Protein AF-A0A6G2BEJ1-F1 (afdb_monomer_lite)

Foldseek 3Di:
DDAPDADADALRHHPVLLQVLLVVLLVVCPVLCLQDHSVVLSVQLSVQLVVCSVPDPHRDDSVRSSVSSNVSSVVSSVVSCVVLPNDPPPPCVPVSSCCCVPVVDPPPDCCVVVVVVVLCVVLVVVQDPLLNLLVVLCVVPVDLVSSCVVVVHDSVRSVVSPVVSQVSSQCSSQPVHDGDPRDPDDPRPPPVHDDPPDQDFAEPVLLVVVLVVVVVPDDLCVSCVVSSHDSVNSVCPNVVVDPGHHDDDDDDDDDDDD

Secondary structure (DSSP, 8-state):
--PPPPPB-GGG-BHHHHHHHHHHHHHH-GGGGGTS-HHHHHHHHHHHHHHHHHH-SS---HHHHHHHHHHHHHHHHHHHHHHTT--TTSSSHHHHHIIIIIIS-----HHHHHHHHHHHHHHGGGS-HHHHHHHHHHHHHS-HHHHHHHTT--HHHHHHHHHHHHHHHHHHHTTTSPPPP--SS------TT-------PPBHHHHHHHHHHHHTT--HHHHHHHHTS-HHHHHHHHTTSSPPBPPPPPPPPPPP--

Radius of gyration: 26.51 Å; chains: 1; bounding box: 72×40×65 Å

InterPro domains:
  IPR036388 Winged helix-like DNA-binding domain superfamily [G3DSA:1.10.10.10] (100-176)

Organism: NCBI:txid2569853

Sequence (258 aa):
MTLPAAAPLRHGYSLADLDRLARAVTTSNLVWWAAGDRDDLYAAAWHGIVEHLYTADEKPSRADLRNAGLSALEYDTRDTMRHRGAIHDGRTGQRYAAYWEWAGRATPGPEATVIDRHALHQIWPRLSPRHRQILTALAATDDHTQAAAALNLAAGTYRSHLFAARRTFLALWHQGETPSRLWRNDQRAARSGDGPRGSRRLTVSQVEAYRRRCLAGEPRDALAAEAGVHVKTLNALLRGRSKPAPDTRPARTQEVAA

pLDDT: mean 78.1, std 18.22, range [34.34, 97.5]

Structure (mmCIF, N/CA/C/O backbone):
data_AF-A0A6G2BEJ1-F1
#
_entry.id   AF-A0A6G2BEJ1-F1
#
loop_
_atom_site.group_PDB
_atom_site.id
_atom_site.type_symbol
_atom_site.label_atom_id
_atom_site.label_alt_id
_atom_site.label_comp_id
_atom_site.label_asym_id
_atom_site.label_entity_id
_atom_site.label_seq_id
_atom_site.pdbx_PDB_ins_code
_atom_site.Cartn_x
_atom_site.Cartn_y
_atom_site.Cartn_z
_atom_site.occupancy
_atom_site.B_iso_or_equiv
_atom_site.auth_seq_id
_atom_site.auth_comp_id
_atom_site.auth_asym_id
_atom_site.auth_atom_id
_atom_site.pdbx_PDB_model_num
ATOM 1 N N . MET A 1 1 ? -16.810 20.313 -8.421 1.00 34.66 1 MET A N 1
ATOM 2 C CA . MET A 1 1 ? -16.768 18.872 -8.750 1.00 34.66 1 MET A CA 1
ATOM 3 C C . MET A 1 1 ? -16.685 18.124 -7.427 1.00 34.66 1 MET A C 1
ATOM 5 O O . MET A 1 1 ? -15.676 18.230 -6.744 1.00 34.66 1 MET A O 1
ATOM 9 N N . THR A 1 2 ? -17.790 17.527 -6.989 1.00 36.22 2 THR A N 1
ATOM 10 C CA . THR A 1 2 ? -17.982 17.041 -5.612 1.00 36.22 2 THR A CA 1
ATOM 11 C C . THR A 1 2 ? -17.629 15.554 -5.563 1.00 36.22 2 THR A C 1
ATOM 13 O O . THR A 1 2 ? -18.284 14.760 -6.233 1.00 36.22 2 THR A O 1
ATOM 16 N N . LEU A 1 3 ? -16.560 15.176 -4.852 1.00 34.34 3 LEU A N 1
ATOM 17 C CA . LEU A 1 3 ? -16.132 13.775 -4.723 1.00 34.34 3 LEU A CA 1
ATOM 18 C C . LEU A 1 3 ? -17.236 12.938 -4.041 1.00 34.34 3 LEU A C 1
ATOM 20 O O . LEU A 1 3 ? -17.839 13.424 -3.081 1.00 34.34 3 LEU A O 1
ATOM 24 N N . PRO A 1 4 ? -17.517 11.703 -4.506 1.00 44.56 4 PRO A N 1
ATOM 25 C CA . PRO A 1 4 ? -18.526 10.847 -3.892 1.00 44.56 4 PRO A CA 1
ATOM 26 C C . PRO A 1 4 ? -18.114 10.505 -2.457 1.00 44.56 4 PRO A C 1
ATOM 28 O O . PRO A 1 4 ? -16.975 10.113 -2.203 1.00 44.56 4 PRO A O 1
ATOM 31 N N . ALA A 1 5 ? -19.043 10.664 -1.514 1.00 51.56 5 ALA A N 1
ATOM 32 C CA . ALA A 1 5 ? -18.823 10.319 -0.116 1.00 51.56 5 ALA A CA 1
ATOM 33 C C . ALA A 1 5 ? -18.407 8.839 -0.001 1.00 51.56 5 ALA A C 1
ATOM 35 O O . ALA A 1 5 ? -19.089 7.955 -0.521 1.00 51.56 5 ALA A O 1
ATOM 36 N N . ALA A 1 6 ? -17.261 8.580 0.634 1.00 62.66 6 ALA A N 1
ATOM 37 C CA . ALA A 1 6 ? -16.689 7.244 0.779 1.00 62.66 6 ALA A CA 1
ATOM 38 C C . ALA A 1 6 ? -17.703 6.265 1.400 1.00 62.66 6 ALA A C 1
ATOM 40 O O . ALA A 1 6 ? -18.346 6.587 2.399 1.00 62.66 6 ALA A O 1
ATOM 41 N N . ALA A 1 7 ? -17.842 5.074 0.809 1.00 67.94 7 ALA A N 1
ATOM 42 C CA . ALA A 1 7 ? -18.833 4.093 1.239 1.00 67.94 7 ALA A CA 1
ATOM 43 C C . ALA A 1 7 ? -18.616 3.680 2.711 1.00 67.94 7 ALA A C 1
ATOM 45 O O . ALA A 1 7 ? -17.487 3.344 3.091 1.00 67.94 7 ALA A O 1
ATOM 46 N N . PRO A 1 8 ? -19.674 3.688 3.541 1.00 82.75 8 PRO A N 1
ATOM 47 C CA . PRO A 1 8 ? -19.570 3.284 4.932 1.00 82.75 8 PRO A CA 1
ATOM 48 C C . PRO A 1 8 ? -19.416 1.758 5.050 1.00 82.75 8 PRO A C 1
ATOM 50 O O . PRO A 1 8 ? -20.119 0.982 4.406 1.00 82.75 8 PRO A O 1
ATOM 53 N N . LEU A 1 9 ? -18.482 1.339 5.895 1.00 88.06 9 LEU A N 1
ATOM 54 C CA . LEU A 1 9 ? -18.332 0.010 6.478 1.00 88.06 9 LEU A CA 1
ATOM 55 C C . LEU A 1 9 ? -19.438 -0.258 7.518 1.00 88.06 9 LEU A C 1
ATOM 57 O O . LEU A 1 9 ? -20.333 0.565 7.753 1.00 88.06 9 LEU A O 1
ATOM 61 N N . ARG A 1 10 ? -19.376 -1.437 8.155 1.00 87.06 10 ARG A N 1
ATOM 62 C CA . ARG A 1 10 ? -20.334 -1.858 9.186 1.00 87.06 10 ARG A CA 1
ATOM 63 C C . ARG A 1 10 ? -20.507 -0.772 10.252 1.00 87.06 10 ARG A C 1
ATOM 65 O O . ARG A 1 10 ? -19.576 -0.037 10.580 1.00 87.06 10 ARG A O 1
ATOM 72 N N . HIS A 1 11 ? -21.734 -0.650 10.754 1.00 90.88 11 HIS A N 1
ATOM 73 C CA . HIS A 1 11 ? -22.114 0.322 11.783 1.00 90.88 11 HIS A CA 1
ATOM 74 C C . HIS A 1 11 ? -21.932 1.801 11.380 1.00 90.88 11 HIS A C 1
ATOM 76 O O . HIS A 1 11 ? -21.969 2.703 12.221 1.00 90.88 11 HIS A O 1
ATOM 82 N N . GLY A 1 12 ? -21.792 2.081 10.079 1.00 91.50 12 GLY A N 1
ATOM 83 C CA . GLY A 1 12 ? -21.715 3.439 9.538 1.00 91.50 12 GLY A CA 1
ATOM 84 C C . GLY A 1 12 ? -20.337 4.092 9.664 1.00 91.50 12 GLY A C 1
ATOM 85 O O . GLY A 1 12 ? -20.233 5.304 9.500 1.00 91.50 12 GLY A O 1
ATOM 86 N N . TYR A 1 13 ? -19.294 3.321 9.976 1.00 91.75 13 TYR A N 1
ATOM 87 C CA . TYR A 1 13 ? -17.912 3.805 9.974 1.00 91.75 13 TYR A CA 1
ATOM 88 C C . TYR A 1 13 ? -17.358 3.841 8.561 1.00 91.75 13 TYR A C 1
ATOM 90 O O . TYR A 1 13 ? -17.592 2.916 7.807 1.00 91.75 13 TYR A O 1
ATOM 98 N N . SER A 1 14 ? -16.581 4.844 8.175 1.00 93.31 14 SER A N 1
ATOM 99 C CA . SER A 1 14 ? -15.851 4.805 6.902 1.00 93.31 14 SER A CA 1
ATOM 100 C C . SER A 1 14 ? -14.481 4.138 7.057 1.00 93.31 14 SER A C 1
ATOM 102 O O . SER A 1 14 ? -13.924 4.061 8.152 1.00 93.31 14 SER A O 1
ATOM 104 N N . LEU A 1 15 ? -13.884 3.714 5.943 1.00 90.19 15 LEU A N 1
ATOM 105 C CA . LEU A 1 15 ? -12.501 3.225 5.925 1.00 90.19 15 LEU A CA 1
ATOM 106 C C . LEU A 1 15 ? -11.513 4.298 6.428 1.00 90.19 15 LEU A C 1
ATOM 108 O O . LEU A 1 15 ? -10.561 3.987 7.136 1.00 90.19 15 LEU A O 1
ATOM 112 N N . ALA A 1 16 ? -11.807 5.573 6.154 1.00 89.31 16 ALA A N 1
ATOM 113 C CA . ALA A 1 16 ? -11.057 6.712 6.677 1.00 89.31 16 ALA A CA 1
ATOM 114 C C . ALA A 1 16 ? -11.240 6.913 8.193 1.00 89.31 16 ALA A C 1
ATOM 116 O O . ALA A 1 16 ? -10.356 7.453 8.853 1.00 89.31 16 ALA A O 1
ATOM 117 N N . ASP A 1 17 ? -12.372 6.503 8.773 1.00 91.50 17 ASP A N 1
ATOM 118 C CA . ASP A 1 17 ? -12.544 6.515 10.228 1.00 91.50 17 ASP A CA 1
ATOM 119 C C . ASP A 1 17 ? -11.669 5.462 10.890 1.00 91.50 17 ASP A C 1
ATOM 121 O O . ASP A 1 17 ? -10.999 5.773 11.872 1.00 91.50 17 ASP A O 1
ATOM 125 N N . LEU A 1 18 ? -11.633 4.252 10.331 1.00 94.19 18 LEU A N 1
ATOM 126 C CA . LEU A 1 18 ? -10.782 3.188 10.856 1.00 94.19 18 LEU A CA 1
ATOM 127 C C . LEU A 1 18 ? -9.298 3.527 10.682 1.00 94.19 18 LEU A C 1
ATOM 129 O O . LEU A 1 18 ? -8.522 3.296 11.602 1.00 94.19 18 LEU A O 1
ATOM 133 N N . ASP A 1 19 ? -8.913 4.164 9.569 1.00 93.56 19 ASP A N 1
ATOM 134 C CA . ASP A 1 19 ? -7.513 4.550 9.318 1.00 93.56 19 ASP A CA 1
ATOM 135 C C . ASP A 1 19 ? -7.059 5.610 10.308 1.00 93.56 19 ASP A C 1
ATOM 137 O O . ASP A 1 19 ? -6.007 5.479 10.934 1.00 93.56 19 ASP A O 1
ATOM 141 N N . ARG A 1 20 ? -7.907 6.617 10.540 1.00 93.12 20 ARG A N 1
ATOM 142 C CA . ARG A 1 20 ? -7.655 7.625 11.571 1.00 93.12 20 ARG A CA 1
ATOM 143 C C . ARG A 1 20 ? -7.559 7.003 12.960 1.00 93.12 20 ARG A C 1
ATOM 145 O O . ARG A 1 20 ? -6.686 7.407 13.723 1.00 93.12 20 ARG A O 1
ATOM 152 N N . LEU A 1 21 ? -8.406 6.026 13.289 1.00 94.75 21 LEU A N 1
ATOM 153 C CA . LEU A 1 21 ? -8.353 5.329 14.577 1.00 94.75 21 LEU A CA 1
ATOM 154 C C . LEU A 1 21 ? -7.070 4.498 14.723 1.00 94.75 21 LEU A C 1
ATOM 156 O O . LEU A 1 21 ? -6.374 4.654 15.722 1.00 94.75 21 LEU A O 1
ATOM 160 N N . ALA A 1 22 ? -6.703 3.692 13.727 1.00 93.19 22 ALA A N 1
ATOM 161 C CA . ALA A 1 22 ? -5.490 2.873 13.745 1.00 93.19 22 ALA A CA 1
ATOM 162 C C . AL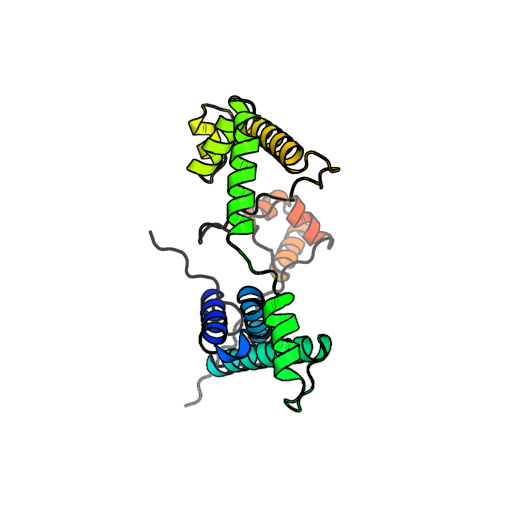A A 1 22 ? -4.215 3.733 13.829 1.00 93.19 22 ALA A C 1
ATOM 164 O O . ALA A 1 22 ? -3.313 3.469 14.631 1.00 93.19 22 ALA A O 1
ATOM 165 N N . ARG A 1 23 ? -4.160 4.842 13.080 1.00 92.44 23 ARG A N 1
ATOM 166 C CA . ARG A 1 23 ? -3.073 5.830 13.195 1.00 92.44 23 ARG A CA 1
ATOM 167 C C . ARG A 1 23 ? -3.052 6.503 14.563 1.00 92.44 23 ARG A C 1
ATOM 169 O O . ARG A 1 23 ? -1.978 6.702 15.124 1.00 92.44 23 ARG A O 1
ATOM 176 N N . ALA A 1 24 ? -4.207 6.848 15.129 1.00 90.50 24 ALA A N 1
ATOM 177 C CA . ALA A 1 24 ? -4.270 7.445 16.461 1.00 90.50 24 ALA A CA 1
ATOM 178 C C . ALA A 1 24 ? -3.777 6.469 17.542 1.00 90.50 24 ALA A C 1
ATOM 180 O O . ALA A 1 24 ? -3.028 6.881 18.428 1.00 90.50 24 ALA A O 1
ATOM 181 N N . VAL A 1 25 ? -4.144 5.186 17.451 1.00 89.50 25 VAL A N 1
ATOM 182 C CA . VAL A 1 25 ? -3.681 4.114 18.350 1.00 89.50 25 VAL A CA 1
ATOM 183 C C . VAL A 1 25 ? -2.158 3.990 18.319 1.00 89.50 25 VAL A C 1
ATOM 185 O O . VAL A 1 25 ? -1.525 4.061 19.372 1.00 89.50 25 VAL A O 1
ATOM 188 N N . THR A 1 26 ? -1.571 3.885 17.126 1.00 86.62 26 THR A N 1
ATOM 189 C CA . THR A 1 26 ? -0.115 3.730 16.950 1.00 86.62 26 THR A CA 1
ATOM 190 C C . THR A 1 26 ? 0.682 4.973 17.332 1.00 86.62 26 THR A C 1
ATOM 192 O O . THR A 1 26 ? 1.762 4.868 17.904 1.00 86.62 26 THR A O 1
ATOM 195 N N . THR A 1 27 ? 0.158 6.169 17.054 1.00 83.69 27 THR A N 1
ATOM 196 C CA . THR A 1 27 ? 0.877 7.426 17.332 1.00 83.69 27 THR A CA 1
ATOM 197 C C . THR A 1 27 ? 0.823 7.808 18.812 1.00 83.69 27 THR A C 1
ATOM 199 O O . THR A 1 27 ? 1.732 8.464 19.307 1.00 83.69 27 THR A O 1
ATOM 202 N N . SER A 1 28 ? -0.215 7.377 19.534 1.00 77.12 28 SER A N 1
ATOM 203 C CA . SER A 1 28 ? -0.382 7.665 20.967 1.00 77.12 28 SER A CA 1
ATOM 204 C C . SER A 1 28 ? 0.428 6.728 21.875 1.00 77.12 28 SER A C 1
ATOM 206 O O . SER A 1 28 ? 0.526 6.987 23.070 1.00 77.12 28 SER A O 1
ATOM 208 N N . ASN A 1 29 ? 0.998 5.645 21.336 1.00 67.56 29 ASN A N 1
ATOM 209 C CA . ASN A 1 29 ? 1.666 4.591 22.103 1.00 67.56 29 ASN A CA 1
ATOM 210 C C . ASN A 1 29 ? 3.146 4.465 21.744 1.00 67.56 29 ASN A C 1
ATOM 212 O O . ASN A 1 29 ? 3.584 3.492 21.135 1.00 67.56 29 ASN A O 1
ATOM 216 N N . LEU A 1 30 ? 3.926 5.455 22.178 1.00 59.62 30 LEU A N 1
ATOM 217 C CA . LEU A 1 30 ? 5.377 5.507 21.958 1.00 59.62 30 LEU A CA 1
ATOM 218 C C . LEU A 1 30 ? 6.137 4.410 22.732 1.00 59.62 30 LEU A C 1
ATOM 220 O O . LEU A 1 30 ? 7.249 4.047 22.366 1.00 59.62 30 LEU A O 1
ATOM 224 N N . VAL A 1 31 ? 5.532 3.863 23.794 1.00 59.97 31 VAL A N 1
ATOM 225 C CA . VAL A 1 31 ? 6.147 2.855 24.683 1.00 59.97 31 VAL A CA 1
ATOM 226 C C . VAL A 1 31 ? 6.349 1.502 23.982 1.00 59.97 31 VAL A C 1
ATOM 228 O O . VAL A 1 31 ? 7.241 0.743 24.342 1.00 59.97 31 VAL A O 1
ATOM 231 N N . TRP A 1 32 ? 5.563 1.213 22.942 1.00 60.31 32 TRP A N 1
ATOM 232 C CA . TRP A 1 32 ? 5.513 -0.099 22.282 1.00 60.31 32 TRP A CA 1
ATOM 233 C C . TRP A 1 32 ? 6.402 -0.182 21.034 1.00 60.31 32 TRP A C 1
ATOM 235 O O . TRP A 1 32 ? 6.504 -1.231 20.402 1.00 60.31 32 TRP A O 1
ATOM 245 N N . TRP A 1 33 ? 7.105 0.905 20.700 1.00 55.62 33 TRP A N 1
ATOM 246 C CA . TRP A 1 33 ? 8.016 0.975 19.555 1.00 55.62 33 TRP A CA 1
ATOM 247 C C . TRP A 1 33 ? 9.163 -0.027 19.616 1.00 55.62 33 TRP A C 1
ATOM 249 O O . TRP A 1 33 ? 9.721 -0.360 18.577 1.00 55.62 33 TRP A O 1
ATOM 259 N N . ALA A 1 34 ? 9.508 -0.515 20.805 1.00 58.03 34 ALA A N 1
ATOM 260 C CA . ALA A 1 34 ? 10.488 -1.570 21.033 1.00 58.03 34 ALA A CA 1
ATOM 261 C C . AL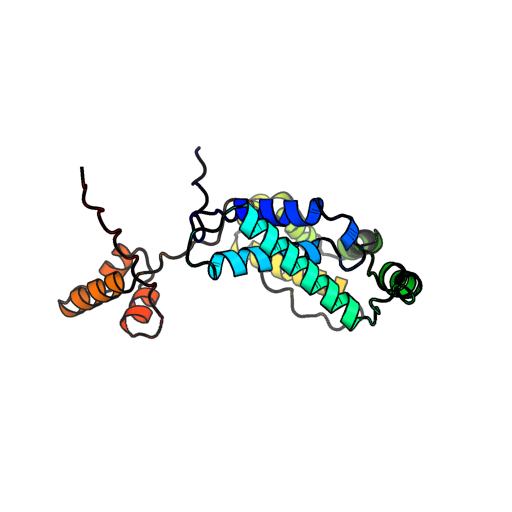A A 1 34 ? 10.132 -2.912 20.357 1.00 58.03 34 ALA A C 1
ATOM 263 O O . ALA A 1 34 ? 11.024 -3.680 20.004 1.00 58.03 34 ALA A O 1
ATOM 264 N N . ALA A 1 35 ? 8.846 -3.211 20.160 1.00 59.50 35 ALA A N 1
ATOM 265 C CA . ALA A 1 35 ? 8.409 -4.555 19.787 1.00 59.50 35 ALA A CA 1
ATOM 266 C C . ALA A 1 35 ? 8.337 -4.826 18.277 1.00 59.50 35 ALA A C 1
ATOM 268 O O . ALA A 1 35 ? 8.551 -5.968 17.862 1.00 59.50 35 ALA A O 1
ATOM 269 N N . GLY A 1 36 ? 8.098 -3.798 17.464 1.00 63.94 36 GLY A N 1
ATOM 270 C CA . GLY A 1 36 ? 7.907 -3.916 16.017 1.00 63.94 36 GLY A CA 1
ATOM 271 C C . GLY A 1 36 ? 8.130 -2.591 15.293 1.00 63.94 36 GLY A C 1
ATOM 272 O O . GLY A 1 36 ? 8.332 -1.548 15.928 1.00 63.94 36 GLY A O 1
ATOM 273 N N . ASP A 1 37 ? 8.140 -2.627 13.961 1.00 73.38 37 ASP A N 1
ATOM 274 C CA . ASP A 1 37 ? 8.146 -1.401 13.168 1.00 73.38 37 ASP A CA 1
ATOM 275 C C . ASP A 1 37 ? 6.757 -0.736 13.154 1.00 73.38 37 ASP A C 1
ATOM 277 O O . ASP A 1 37 ? 5.763 -1.268 13.651 1.00 73.38 37 ASP A O 1
ATOM 281 N N . ARG A 1 38 ? 6.680 0.496 12.645 1.00 78.38 38 ARG A N 1
ATOM 282 C CA . ARG A 1 38 ? 5.444 1.285 12.710 1.00 78.38 38 ARG A CA 1
ATOM 283 C C . ARG A 1 38 ? 4.327 0.721 11.826 1.00 78.38 38 ARG A C 1
ATOM 285 O O . ARG A 1 38 ? 3.158 0.973 12.130 1.00 78.38 38 ARG A O 1
ATOM 292 N N . ASP A 1 39 ? 4.676 -0.001 10.768 1.00 82.38 39 ASP A N 1
ATOM 293 C CA . ASP A 1 39 ? 3.715 -0.560 9.823 1.00 82.38 39 ASP A CA 1
ATOM 294 C C . ASP A 1 39 ? 3.082 -1.828 10.402 1.00 82.38 39 ASP A C 1
ATOM 296 O O . ASP A 1 39 ? 1.858 -1.968 10.343 1.00 82.38 39 ASP A O 1
ATOM 300 N N . ASP A 1 40 ? 3.868 -2.666 11.079 1.00 83.50 40 ASP A N 1
ATOM 301 C CA . ASP A 1 40 ? 3.377 -3.823 11.834 1.00 83.50 40 ASP A CA 1
ATOM 302 C C . ASP A 1 40 ? 2.433 -3.388 12.963 1.00 83.50 40 ASP A C 1
ATOM 304 O O . ASP A 1 40 ? 1.309 -3.885 13.086 1.00 83.50 40 ASP A O 1
ATOM 308 N N . LEU A 1 41 ? 2.833 -2.369 13.734 1.00 86.38 41 LEU A N 1
ATOM 309 C CA . LEU A 1 41 ? 1.994 -1.799 14.794 1.00 86.38 41 LEU A CA 1
ATOM 310 C C . LEU A 1 41 ? 0.673 -1.244 14.234 1.00 86.38 41 LEU A C 1
ATOM 312 O O . LEU A 1 41 ? -0.388 -1.382 14.851 1.00 86.38 41 LEU A O 1
ATOM 316 N N . TYR A 1 42 ? 0.712 -0.617 13.056 1.00 91.50 42 TYR A N 1
ATOM 317 C CA . TYR A 1 42 ? -0.493 -0.141 12.378 1.00 91.50 42 TYR A CA 1
ATOM 318 C C . TYR A 1 42 ? -1.371 -1.301 11.916 1.00 91.50 42 TYR A C 1
ATOM 320 O O . TYR A 1 42 ? -2.583 -1.259 12.134 1.00 91.50 42 TYR A O 1
ATOM 328 N N . ALA A 1 43 ? -0.782 -2.337 11.321 1.00 91.88 43 ALA A N 1
ATOM 329 C CA . ALA A 1 43 ? -1.503 -3.499 10.824 1.00 91.88 43 ALA A CA 1
ATOM 330 C C . ALA A 1 43 ? -2.212 -4.264 11.952 1.00 91.88 43 ALA A C 1
ATOM 332 O O . ALA A 1 43 ? -3.381 -4.625 11.787 1.00 91.88 43 ALA A O 1
ATOM 333 N N . ALA A 1 44 ? -1.554 -4.445 13.103 1.00 93.00 44 ALA A N 1
ATOM 334 C CA . ALA A 1 44 ? -2.129 -5.083 14.287 1.00 93.00 44 ALA A CA 1
ATOM 335 C C . ALA A 1 44 ? -3.304 -4.272 14.860 1.00 93.00 44 ALA A C 1
ATOM 337 O O . ALA A 1 44 ? -4.401 -4.802 15.057 1.00 93.00 44 ALA A O 1
ATOM 338 N N . ALA A 1 45 ? -3.116 -2.959 15.050 1.00 94.06 45 ALA A N 1
ATOM 339 C CA . ALA A 1 45 ? -4.176 -2.075 15.534 1.00 94.06 45 ALA A CA 1
ATOM 340 C C . ALA A 1 45 ? -5.370 -2.030 14.567 1.00 94.06 45 ALA A C 1
ATOM 342 O O . ALA A 1 45 ? -6.525 -2.094 14.993 1.00 94.06 45 ALA A O 1
ATOM 343 N N . TRP A 1 46 ? -5.097 -1.946 13.262 1.00 95.94 46 TRP A N 1
ATOM 344 C CA . TRP A 1 46 ? -6.111 -1.985 12.214 1.00 95.94 46 TRP A CA 1
ATOM 345 C C . TRP A 1 46 ? -6.910 -3.290 12.246 1.00 95.94 46 TRP A C 1
ATOM 347 O O . TRP A 1 46 ? -8.140 -3.245 12.211 1.00 95.94 46 TRP A O 1
ATOM 357 N N . HIS A 1 47 ? -6.237 -4.442 12.345 1.00 96.31 47 HIS A N 1
ATOM 358 C CA . HIS A 1 47 ? -6.907 -5.739 12.429 1.00 96.31 47 HIS A CA 1
ATOM 359 C C . HIS A 1 47 ? -7.818 -5.824 13.649 1.00 96.31 47 HIS A C 1
ATOM 361 O O . HIS A 1 47 ? -8.985 -6.158 13.479 1.00 96.31 47 HIS A O 1
ATOM 367 N N . GLY A 1 48 ? -7.341 -5.436 14.836 1.00 96.69 48 GLY A N 1
ATOM 368 C CA . GLY A 1 48 ? -8.163 -5.442 16.049 1.00 96.69 48 GLY A CA 1
ATOM 369 C C . GLY A 1 48 ? -9.403 -4.554 15.940 1.00 96.69 48 GLY A C 1
ATOM 370 O O . GLY A 1 48 ? -10.504 -4.956 16.315 1.00 96.69 48 GLY A O 1
ATOM 371 N N . ILE A 1 49 ? -9.249 -3.360 15.355 1.00 97.00 49 ILE A N 1
ATOM 372 C CA . ILE A 1 49 ? -10.364 -2.441 15.083 1.00 97.00 49 ILE A CA 1
ATOM 373 C C . ILE A 1 49 ? -11.380 -3.081 14.130 1.00 97.00 49 ILE A C 1
ATOM 375 O O . ILE A 1 49 ? -12.584 -3.034 14.385 1.00 97.00 49 ILE A O 1
ATOM 379 N N . VAL A 1 50 ? -10.913 -3.654 13.018 1.00 97.06 50 VAL A N 1
ATOM 380 C CA . VAL A 1 50 ? -11.783 -4.273 12.010 1.00 97.06 50 VAL A CA 1
ATOM 381 C C . VAL A 1 50 ? -12.473 -5.503 12.586 1.00 97.06 50 VAL A C 1
ATOM 383 O O . VAL A 1 50 ? -13.686 -5.631 12.454 1.00 97.06 50 VAL A O 1
ATOM 386 N N . GLU A 1 51 ? -11.745 -6.381 13.260 1.00 97.50 51 GLU A N 1
ATOM 387 C CA . GLU A 1 51 ? -12.299 -7.581 13.876 1.00 97.50 51 GLU A CA 1
ATOM 388 C C . GLU A 1 51 ? -13.377 -7.228 14.900 1.00 97.50 51 GLU A C 1
ATOM 390 O O . GLU A 1 51 ? -14.489 -7.746 14.812 1.00 97.50 51 GLU A O 1
ATOM 395 N N . HIS A 1 52 ? -13.117 -6.271 15.795 1.00 97.50 52 HIS A N 1
ATOM 396 C CA . HIS A 1 52 ? -14.122 -5.816 16.754 1.00 97.50 52 HIS A CA 1
ATOM 397 C C . HIS A 1 52 ? -15.335 -5.184 16.065 1.00 97.50 52 HIS A C 1
ATOM 399 O O . HIS A 1 52 ? -16.477 -5.483 16.407 1.00 97.50 52 HIS A O 1
ATOM 405 N N . LEU A 1 53 ? -15.119 -4.374 15.024 1.00 96.94 53 LEU A N 1
ATOM 406 C CA . LEU A 1 53 ? -16.213 -3.808 14.238 1.00 96.94 53 LEU A CA 1
ATOM 407 C C . LEU A 1 53 ? -17.100 -4.899 13.615 1.00 96.94 53 LEU A C 1
ATOM 409 O O . LEU A 1 53 ? -18.328 -4.782 13.607 1.00 96.94 53 LEU A O 1
ATOM 413 N N . TYR A 1 54 ? -16.490 -5.957 13.080 1.00 95.69 54 TYR A N 1
ATOM 414 C CA . TYR A 1 54 ? -17.180 -7.056 12.400 1.00 95.69 54 TYR A CA 1
ATOM 415 C C . TYR A 1 54 ? -17.667 -8.174 13.329 1.00 95.69 54 TYR A C 1
ATOM 417 O O . TYR A 1 54 ? -18.450 -9.012 12.886 1.00 95.69 54 TYR A O 1
ATOM 425 N N . THR A 1 55 ? -17.324 -8.132 14.614 1.00 96.31 55 THR A N 1
ATOM 426 C CA . THR A 1 55 ? -17.854 -9.044 15.640 1.00 96.31 55 THR A CA 1
ATOM 427 C C . THR A 1 55 ? -18.898 -8.382 16.536 1.00 96.31 55 THR A C 1
ATOM 429 O O . THR A 1 55 ? -19.815 -9.063 16.970 1.00 96.31 55 THR A O 1
ATOM 432 N N . ALA A 1 56 ? -18.857 -7.059 16.729 1.00 94.88 56 ALA A N 1
ATOM 433 C CA . ALA A 1 56 ? -19.832 -6.337 17.547 1.00 94.88 56 ALA A CA 1
ATOM 434 C C . ALA A 1 56 ? -21.248 -6.394 16.951 1.00 94.88 56 ALA A C 1
ATOM 436 O O . ALA A 1 56 ? -21.464 -5.986 15.807 1.00 94.88 56 ALA A O 1
ATOM 437 N N . ASP A 1 57 ? -22.220 -6.882 17.719 1.00 92.94 57 ASP A N 1
ATOM 438 C CA . ASP A 1 57 ? -23.619 -6.979 17.285 1.00 92.94 57 ASP A CA 1
ATOM 439 C C . ASP A 1 57 ? -24.292 -5.607 17.176 1.00 92.94 57 ASP A C 1
ATOM 441 O O . ASP A 1 57 ? -25.002 -5.326 16.206 1.00 92.94 57 ASP A O 1
ATOM 445 N N . GLU A 1 58 ? -23.992 -4.721 18.122 1.00 93.56 58 GLU A N 1
ATOM 446 C CA . GLU A 1 58 ? -24.413 -3.323 18.126 1.00 93.56 58 GLU A CA 1
ATOM 447 C C . GLU A 1 58 ? -23.317 -2.414 17.572 1.00 93.56 58 GLU A C 1
ATOM 449 O O . GLU A 1 58 ? -22.165 -2.821 17.420 1.00 93.56 58 GLU A O 1
ATOM 454 N N . LYS A 1 59 ? -23.671 -1.164 17.255 1.00 94.31 59 LYS A N 1
ATOM 455 C CA . LYS A 1 59 ? -22.702 -0.180 16.770 1.00 94.31 59 LYS A CA 1
ATOM 456 C C . LYS A 1 59 ? -21.677 0.119 17.873 1.00 94.31 59 LYS A C 1
ATOM 458 O O . LYS A 1 59 ? -22.038 0.813 18.823 1.00 94.31 59 LYS A O 1
ATOM 463 N N . PRO A 1 60 ? -20.405 -0.302 17.728 1.00 95.75 60 PRO A N 1
ATOM 464 C CA . PRO A 1 60 ? -19.391 0.011 18.719 1.00 95.75 60 PRO A CA 1
ATOM 465 C C . PRO A 1 60 ? -19.107 1.508 18.681 1.00 95.75 60 PRO A C 1
ATOM 467 O O . PRO A 1 60 ? -19.143 2.140 17.614 1.00 95.75 60 PRO A O 1
ATOM 470 N N . SER A 1 61 ? -18.812 2.096 19.833 1.00 96.38 61 SER A N 1
ATOM 471 C CA . SER A 1 61 ? -18.353 3.476 19.889 1.00 96.38 61 SER A CA 1
ATOM 472 C C . SER A 1 61 ? -16.936 3.592 19.312 1.00 96.38 61 SER A C 1
ATOM 474 O O . SER A 1 61 ? -16.197 2.615 19.165 1.00 96.38 61 SER A O 1
ATOM 476 N N . ARG A 1 62 ? -16.511 4.820 18.995 1.00 93.69 62 ARG A N 1
ATOM 477 C CA . ARG A 1 62 ? -15.118 5.069 18.588 1.00 93.69 62 ARG A CA 1
ATOM 478 C C . ARG A 1 62 ? -14.123 4.692 19.687 1.00 93.69 62 ARG A C 1
ATOM 480 O O . ARG A 1 62 ? -12.998 4.319 19.364 1.00 93.69 62 ARG A O 1
ATOM 487 N N . ALA A 1 63 ? -14.525 4.810 20.953 1.00 94.62 63 ALA A N 1
ATOM 488 C CA . ALA A 1 63 ? -13.701 4.414 22.086 1.00 94.62 63 ALA A CA 1
ATOM 489 C C . ALA A 1 63 ? -13.530 2.890 22.130 1.00 94.62 63 ALA A C 1
ATOM 491 O O . ALA A 1 63 ? -12.405 2.429 22.284 1.00 94.62 63 ALA A O 1
ATOM 492 N N . ASP A 1 64 ? -14.596 2.125 21.881 1.00 95.31 64 ASP A N 1
ATOM 493 C CA . ASP A 1 64 ? -14.546 0.655 21.858 1.00 95.31 64 ASP A CA 1
ATOM 494 C C . ASP A 1 64 ? -13.630 0.150 20.744 1.00 95.31 64 ASP A C 1
ATOM 496 O O . ASP A 1 64 ? -12.748 -0.668 20.982 1.00 95.31 64 ASP A O 1
ATOM 500 N N . LEU A 1 65 ? -13.756 0.720 19.541 1.00 96.75 65 LEU A N 1
ATOM 501 C CA . LEU A 1 65 ? -12.864 0.402 18.425 1.00 96.75 65 LEU A CA 1
ATOM 502 C C . LEU A 1 65 ? -11.408 0.754 18.746 1.00 96.75 65 LEU A C 1
ATOM 504 O O . LEU A 1 65 ? -10.509 -0.045 18.499 1.00 96.75 65 LEU A O 1
ATOM 508 N N . ARG A 1 66 ? -11.161 1.934 19.329 1.00 95.00 66 ARG A N 1
ATOM 509 C CA . ARG A 1 66 ? -9.811 2.333 19.746 1.00 95.00 66 ARG A CA 1
ATOM 510 C C . ARG A 1 66 ? -9.237 1.353 20.771 1.00 95.00 66 ARG A C 1
ATOM 512 O O . ARG A 1 66 ? -8.081 0.965 20.633 1.00 95.00 66 ARG A O 1
ATOM 519 N N . ASN A 1 67 ? -10.031 0.954 21.760 1.00 94.00 67 ASN A N 1
ATOM 520 C CA . ASN A 1 67 ? -9.629 0.004 22.794 1.00 94.00 67 ASN A CA 1
ATOM 521 C C . ASN A 1 67 ? -9.360 -1.383 22.207 1.00 94.00 67 ASN A C 1
ATOM 523 O O . ASN A 1 67 ? -8.345 -1.978 22.538 1.00 94.00 67 ASN A O 1
ATOM 527 N N . ALA A 1 68 ? -10.180 -1.854 21.267 1.00 96.31 68 ALA A N 1
ATOM 528 C CA . ALA A 1 68 ? -9.926 -3.102 20.555 1.00 96.31 68 ALA A CA 1
ATOM 529 C C . ALA A 1 68 ? -8.607 -3.065 19.767 1.00 96.31 68 ALA A C 1
ATOM 531 O O . ALA A 1 68 ? -7.827 -4.015 19.816 1.00 96.31 68 ALA A O 1
ATOM 532 N N . GLY A 1 69 ? -8.314 -1.946 19.096 1.00 94.12 69 GLY A N 1
ATOM 533 C CA . GLY A 1 69 ? -7.025 -1.736 18.436 1.00 94.12 69 GLY A CA 1
ATOM 534 C C . GLY A 1 69 ? -5.847 -1.743 19.414 1.00 94.12 69 GLY A C 1
ATOM 535 O O . GLY A 1 69 ? -4.810 -2.328 19.116 1.00 94.12 69 GLY A O 1
ATOM 536 N N . LEU A 1 70 ? -6.010 -1.133 20.594 1.00 91.62 70 LEU A N 1
ATOM 537 C CA . LEU A 1 70 ? -5.002 -1.162 21.659 1.00 91.62 70 LEU A CA 1
ATOM 538 C C . LEU A 1 70 ? -4.772 -2.580 22.182 1.00 91.62 70 LEU A C 1
ATOM 540 O O . LEU A 1 70 ? -3.627 -2.998 22.290 1.00 91.62 70 LEU A O 1
ATOM 544 N N . SER A 1 71 ? -5.839 -3.325 22.467 1.00 92.31 71 SER A N 1
ATOM 545 C CA . SER A 1 71 ? -5.744 -4.702 22.955 1.00 92.31 71 SER A CA 1
ATOM 546 C C . SER A 1 71 ? -5.087 -5.632 21.937 1.00 92.31 71 SER A C 1
ATOM 548 O O . SER A 1 71 ? -4.262 -6.455 22.321 1.00 92.31 71 SER A O 1
ATOM 550 N N . ALA A 1 72 ? -5.397 -5.484 20.645 1.00 93.12 72 ALA A N 1
ATOM 551 C CA . ALA A 1 72 ? -4.756 -6.268 19.590 1.00 93.12 72 ALA A CA 1
ATOM 552 C C . ALA A 1 72 ? -3.258 -5.956 19.470 1.00 93.12 72 ALA A C 1
ATOM 554 O O . ALA A 1 72 ? -2.446 -6.875 19.417 1.00 93.12 72 ALA A O 1
ATOM 555 N N . LEU A 1 73 ? -2.884 -4.673 19.504 1.00 89.38 73 LEU A N 1
ATOM 556 C CA . LEU A 1 73 ? -1.485 -4.236 19.521 1.00 89.38 73 LEU A CA 1
ATOM 557 C C . LEU A 1 73 ? -0.726 -4.789 20.739 1.00 89.38 73 LEU A C 1
ATOM 559 O O . LEU A 1 73 ? 0.412 -5.242 20.626 1.00 89.38 73 LEU A O 1
ATOM 563 N N . GLU A 1 74 ? -1.361 -4.749 21.909 1.00 86.75 74 GLU A N 1
ATOM 564 C CA . GLU A 1 74 ? -0.799 -5.249 23.160 1.00 86.75 74 GLU A CA 1
ATOM 565 C C . GLU A 1 74 ? -0.596 -6.769 23.115 1.00 86.75 74 GLU A C 1
ATOM 567 O O . GLU A 1 74 ? 0.442 -7.271 23.546 1.00 86.75 74 GLU A O 1
ATOM 572 N N . TYR A 1 75 ? -1.572 -7.500 22.570 1.00 88.88 75 TYR A N 1
ATOM 573 C CA . TYR A 1 75 ? -1.496 -8.945 22.382 1.00 88.88 75 TYR A CA 1
ATOM 574 C C . TYR A 1 75 ? -0.381 -9.327 21.405 1.00 88.88 75 TYR A C 1
ATOM 576 O O . TYR A 1 75 ? 0.470 -10.139 21.756 1.00 88.88 75 TYR A O 1
ATOM 584 N N . ASP A 1 76 ? -0.343 -8.704 20.226 1.00 87.75 76 ASP A N 1
ATOM 585 C CA . ASP A 1 76 ? 0.673 -8.947 19.196 1.00 87.75 76 ASP A CA 1
ATOM 586 C C . ASP A 1 76 ? 2.087 -8.628 19.701 1.00 87.75 76 ASP A C 1
ATOM 588 O O . ASP A 1 76 ? 3.022 -9.417 19.545 1.00 87.75 76 ASP A O 1
ATOM 592 N N . THR A 1 77 ? 2.231 -7.520 20.433 1.00 81.06 77 THR A N 1
ATOM 593 C CA . THR A 1 77 ? 3.501 -7.177 21.073 1.00 81.06 77 THR A CA 1
ATOM 594 C C . THR A 1 77 ? 3.897 -8.215 22.118 1.00 81.06 77 THR A C 1
ATOM 596 O O . THR A 1 77 ? 5.048 -8.649 22.141 1.00 81.06 77 THR A O 1
ATOM 599 N N . ARG A 1 78 ? 2.975 -8.626 22.998 1.00 80.44 78 ARG A N 1
ATOM 600 C CA . ARG A 1 78 ? 3.261 -9.648 24.014 1.00 80.44 78 ARG A CA 1
ATOM 601 C C . ARG A 1 78 ? 3.643 -10.976 23.379 1.00 80.44 78 ARG A C 1
ATOM 603 O O . ARG A 1 78 ? 4.574 -11.614 23.864 1.00 80.44 78 ARG A O 1
ATOM 610 N N . ASP A 1 79 ? 2.955 -11.383 22.318 1.00 83.56 79 ASP A N 1
ATOM 611 C CA . ASP A 1 79 ? 3.253 -12.621 21.605 1.00 83.56 79 ASP A CA 1
ATOM 612 C C . ASP A 1 79 ? 4.624 -12.548 20.928 1.00 83.56 79 ASP A C 1
ATOM 614 O O . ASP A 1 79 ? 5.456 -13.432 21.124 1.00 83.56 79 ASP A O 1
ATOM 618 N N . THR A 1 80 ? 4.933 -11.431 20.268 1.00 78.62 80 THR A N 1
ATOM 619 C CA . THR A 1 80 ? 6.255 -11.161 19.689 1.00 78.62 80 THR A CA 1
ATOM 620 C C . THR A 1 80 ? 7.353 -11.184 20.752 1.00 78.62 80 THR A C 1
ATOM 622 O O . THR A 1 80 ? 8.399 -11.812 20.568 1.00 78.62 80 THR A O 1
ATOM 625 N N . MET A 1 81 ? 7.117 -10.536 21.895 1.00 75.56 81 MET A N 1
ATOM 626 C CA . MET A 1 81 ? 8.044 -10.526 23.025 1.00 75.56 81 MET A CA 1
ATOM 627 C C . MET A 1 81 ? 8.262 -11.929 23.591 1.00 75.56 81 MET A C 1
ATOM 629 O O . MET A 1 81 ? 9.403 -12.336 23.817 1.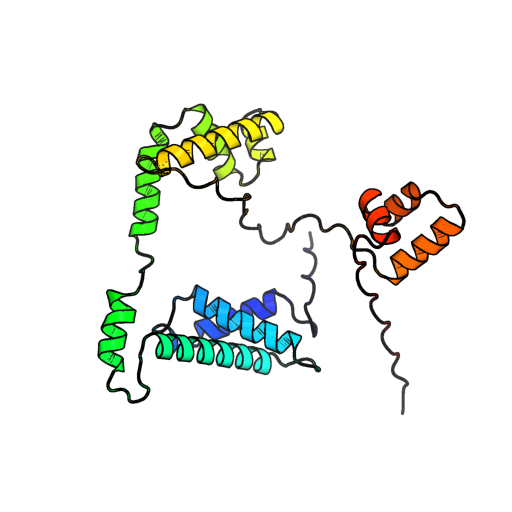00 75.56 81 MET A O 1
ATOM 633 N N . ARG A 1 82 ? 7.185 -12.700 23.757 1.00 77.12 82 ARG A N 1
ATOM 634 C CA . ARG A 1 82 ? 7.235 -14.094 24.203 1.00 77.12 82 ARG A CA 1
ATOM 635 C C . ARG A 1 82 ? 7.999 -14.970 23.214 1.00 77.12 82 ARG A C 1
ATOM 637 O O . ARG A 1 82 ? 8.864 -15.731 23.638 1.00 77.12 82 ARG A O 1
ATOM 644 N N . HIS A 1 83 ? 7.705 -14.858 21.919 1.00 75.06 83 HIS A N 1
ATOM 645 C CA . HIS A 1 83 ? 8.355 -15.627 20.857 1.00 75.06 83 HIS A CA 1
ATOM 646 C C . HIS A 1 83 ? 9.866 -15.386 20.831 1.00 75.06 83 HIS A C 1
ATOM 648 O O . HIS A 1 83 ? 10.655 -16.312 20.663 1.00 75.06 83 HIS A O 1
ATOM 654 N N . ARG A 1 84 ? 10.278 -14.141 21.069 1.00 72.31 84 ARG A N 1
ATOM 655 C CA . ARG A 1 84 ? 11.685 -13.737 21.122 1.00 72.31 84 ARG A CA 1
ATOM 656 C C . ARG A 1 84 ? 12.355 -14.019 22.480 1.00 72.31 84 ARG A C 1
ATOM 658 O O . ARG A 1 84 ? 13.542 -13.730 22.639 1.00 72.31 84 ARG A O 1
ATOM 665 N N . GLY A 1 85 ? 11.626 -14.575 23.451 1.00 70.81 85 GLY A N 1
ATOM 666 C CA . GLY A 1 85 ? 12.157 -15.010 24.746 1.00 70.81 85 GLY A CA 1
ATOM 667 C C . GLY A 1 85 ? 12.228 -13.934 25.836 1.00 70.81 85 GLY A C 1
ATOM 668 O O . GLY A 1 85 ? 12.965 -14.114 26.805 1.00 70.81 85 GLY A O 1
ATOM 669 N N . ALA A 1 86 ? 11.492 -12.823 25.720 1.00 67.50 86 ALA A N 1
ATOM 670 C CA . ALA A 1 86 ? 11.381 -11.858 26.813 1.00 67.50 86 ALA A CA 1
ATOM 671 C C . ALA A 1 86 ? 10.588 -12.460 27.981 1.00 67.50 86 ALA A C 1
ATOM 673 O O . ALA A 1 86 ? 9.435 -12.869 27.831 1.00 67.50 86 ALA A O 1
ATOM 674 N N . ILE A 1 87 ? 11.200 -12.483 29.165 1.00 61.31 87 ILE A N 1
ATOM 675 C CA . ILE A 1 87 ? 10.545 -12.887 30.413 1.00 61.31 87 ILE A CA 1
ATOM 676 C C . ILE A 1 87 ? 9.959 -11.639 31.081 1.00 61.31 87 ILE A C 1
ATOM 678 O O . ILE A 1 87 ? 10.598 -10.587 31.136 1.00 61.31 87 ILE A O 1
ATOM 682 N N . HIS A 1 88 ? 8.739 -11.768 31.607 1.00 57.09 88 HIS A N 1
ATOM 683 C CA . HIS A 1 88 ? 7.954 -10.683 32.208 1.00 57.09 88 HIS A CA 1
ATOM 684 C C . HIS A 1 88 ? 8.606 -10.048 33.459 1.00 57.09 88 HIS A C 1
ATOM 686 O O . HIS A 1 88 ? 8.157 -9.003 33.925 1.00 57.09 88 HIS A O 1
ATOM 692 N N . ASP A 1 89 ? 9.667 -10.655 33.998 1.00 53.34 89 ASP A N 1
ATOM 693 C CA . ASP A 1 89 ? 10.295 -10.314 35.279 1.00 53.34 89 ASP A CA 1
ATOM 694 C C . ASP A 1 89 ? 11.295 -9.143 35.220 1.00 53.34 89 ASP A C 1
ATOM 696 O O . ASP A 1 89 ? 11.963 -8.845 36.211 1.00 53.34 89 ASP A O 1
ATOM 700 N N . GLY A 1 90 ? 11.426 -8.481 34.066 1.00 52.88 90 GLY A N 1
ATOM 701 C CA . GLY A 1 90 ? 12.286 -7.309 33.879 1.00 52.88 90 GLY A CA 1
ATOM 702 C C . GLY A 1 90 ? 13.791 -7.606 33.862 1.00 52.88 90 GLY A C 1
ATOM 703 O O . GLY A 1 90 ? 14.569 -6.745 33.456 1.00 52.88 90 GLY A O 1
ATOM 704 N N . ARG A 1 91 ? 14.226 -8.825 34.215 1.00 54.53 91 ARG A N 1
ATOM 705 C CA . ARG A 1 91 ? 15.652 -9.205 34.282 1.00 54.53 91 ARG A CA 1
ATOM 706 C C . ARG A 1 91 ? 16.254 -9.459 32.908 1.00 54.53 91 ARG A C 1
ATOM 708 O O . ARG A 1 91 ? 17.443 -9.239 32.696 1.00 54.53 91 ARG A O 1
ATOM 715 N N . THR A 1 92 ? 15.419 -9.887 31.966 1.00 55.03 92 THR A N 1
ATOM 716 C CA . THR A 1 92 ? 15.838 -10.173 30.587 1.00 55.03 92 THR A CA 1
ATOM 717 C C . THR A 1 92 ? 15.687 -8.947 29.681 1.00 55.03 92 THR A C 1
ATOM 719 O O . THR A 1 92 ? 16.370 -8.858 28.667 1.00 55.03 92 THR A O 1
ATOM 722 N N . GLY A 1 93 ? 14.863 -7.964 30.074 1.00 58.16 93 GLY A N 1
ATOM 723 C CA . GLY A 1 93 ? 14.419 -6.846 29.235 1.00 58.16 93 GLY A CA 1
ATOM 724 C C . GLY A 1 93 ? 15.540 -6.021 28.601 1.00 58.16 93 GLY A C 1
ATOM 725 O O . GLY A 1 93 ? 15.477 -5.765 27.409 1.00 58.16 93 GLY A O 1
ATOM 726 N N . GLN A 1 94 ? 16.603 -5.670 29.334 1.00 56.81 94 GLN A N 1
ATOM 727 C CA . GLN A 1 94 ? 17.689 -4.837 28.784 1.00 56.81 94 GLN A CA 1
ATOM 728 C C . GLN A 1 94 ? 18.581 -5.562 27.765 1.00 56.81 94 GLN A C 1
ATOM 730 O O . GLN A 1 94 ? 18.921 -4.987 26.735 1.00 56.81 94 GLN A O 1
ATOM 735 N N . ARG A 1 95 ? 18.977 -6.817 28.023 1.00 56.94 95 ARG A N 1
ATOM 736 C CA . ARG A 1 95 ? 19.800 -7.597 27.074 1.00 56.94 95 ARG A CA 1
ATOM 737 C C . ARG A 1 95 ? 18.974 -8.109 25.894 1.00 56.94 95 ARG A C 1
ATOM 739 O O . ARG A 1 95 ? 19.478 -8.156 24.776 1.00 56.94 95 ARG A O 1
ATOM 746 N N . TYR A 1 96 ? 17.708 -8.434 26.142 1.00 61.22 96 TYR A N 1
ATOM 747 C CA . TYR A 1 96 ? 16.709 -8.735 25.123 1.00 61.22 96 TYR A CA 1
ATOM 748 C C . TYR A 1 96 ? 16.472 -7.533 24.196 1.00 61.22 96 TYR A C 1
ATOM 750 O O . TYR A 1 96 ? 16.551 -7.688 22.980 1.00 61.22 96 TYR A O 1
ATOM 758 N N . ALA A 1 97 ? 16.263 -6.338 24.763 1.00 59.94 97 ALA A N 1
ATOM 759 C CA . ALA A 1 97 ? 16.143 -5.086 24.022 1.00 59.94 97 ALA A CA 1
ATOM 760 C C . ALA A 1 97 ? 17.418 -4.808 23.219 1.00 59.94 97 ALA A C 1
ATOM 762 O O . ALA A 1 97 ? 17.351 -4.594 22.020 1.00 59.94 97 ALA A O 1
ATOM 763 N N . ALA A 1 98 ? 18.604 -4.927 23.818 1.00 60.22 98 ALA A N 1
ATOM 764 C CA . ALA A 1 98 ? 19.857 -4.722 23.089 1.00 60.22 98 ALA A CA 1
ATOM 765 C C . ALA A 1 98 ? 20.019 -5.680 21.889 1.00 60.22 98 ALA A C 1
ATOM 767 O O . ALA A 1 98 ? 20.473 -5.270 20.824 1.00 60.22 98 ALA A O 1
ATOM 768 N N . TYR A 1 99 ? 19.626 -6.949 22.015 1.00 59.53 99 TYR A N 1
ATOM 769 C CA . TYR A 1 99 ? 19.729 -7.886 20.897 1.00 59.53 99 TYR A CA 1
ATOM 770 C C . TYR A 1 99 ? 18.642 -7.655 19.837 1.00 59.53 99 TYR A C 1
ATOM 772 O O . TYR A 1 99 ? 18.962 -7.510 18.664 1.00 59.53 99 TYR A O 1
ATOM 780 N N . TRP A 1 100 ? 17.366 -7.564 20.213 1.00 60.88 100 TRP A N 1
ATOM 781 C CA . TRP A 1 100 ? 16.265 -7.477 19.245 1.00 60.88 100 TRP A CA 1
ATOM 782 C C . TRP A 1 100 ? 15.935 -6.051 18.790 1.00 60.88 100 TRP A C 1
ATOM 784 O O . TRP A 1 100 ? 15.558 -5.861 17.636 1.00 60.88 100 TRP A O 1
ATOM 794 N N . GLU A 1 101 ? 16.104 -5.043 19.646 1.00 57.78 101 GLU A N 1
ATOM 795 C CA . GLU A 1 101 ? 15.889 -3.636 19.284 1.00 57.78 101 GLU A CA 1
ATOM 796 C C . GLU A 1 101 ? 17.103 -3.009 18.599 1.00 57.78 101 GLU A C 1
ATOM 798 O O . GLU A 1 101 ? 16.893 -2.122 17.773 1.00 57.78 101 GLU A O 1
ATOM 803 N N . TRP A 1 102 ? 18.341 -3.423 18.919 1.00 54.91 102 TRP A N 1
ATOM 804 C CA . TRP A 1 102 ? 19.551 -2.820 18.327 1.00 54.91 102 TRP A CA 1
ATOM 805 C C . TRP A 1 102 ? 20.267 -3.712 17.308 1.00 54.91 102 TRP A C 1
ATOM 807 O O . TRP A 1 102 ? 20.674 -3.199 16.272 1.00 54.91 102 TRP A O 1
ATOM 817 N N . ALA A 1 103 ? 20.419 -5.020 17.550 1.00 55.12 103 ALA A N 1
ATOM 818 C CA . ALA A 1 103 ? 21.112 -5.913 16.607 1.00 55.12 103 ALA A CA 1
ATOM 819 C C . ALA A 1 103 ? 20.171 -6.618 15.606 1.00 55.12 103 ALA A C 1
ATOM 821 O O . ALA A 1 103 ? 20.599 -6.975 14.512 1.00 55.12 103 ALA A O 1
ATOM 822 N N . GLY A 1 104 ? 18.901 -6.822 15.973 1.00 53.25 104 GLY A N 1
ATOM 823 C CA . GLY A 1 104 ? 17.910 -7.584 15.206 1.00 53.25 104 GLY A CA 1
ATOM 824 C C . GLY A 1 104 ? 16.922 -6.744 14.396 1.00 53.25 104 GLY A C 1
ATOM 825 O O . GLY A 1 104 ? 16.188 -7.301 13.577 1.00 53.25 104 GLY A O 1
ATOM 826 N N . ARG A 1 105 ? 16.894 -5.415 14.573 1.00 51.50 105 ARG A N 1
ATOM 827 C CA . ARG A 1 105 ? 16.161 -4.549 13.645 1.00 51.50 105 ARG A CA 1
ATOM 828 C C . ARG A 1 105 ? 16.866 -4.595 12.297 1.00 51.50 105 ARG A C 1
ATOM 830 O O . ARG A 1 105 ? 17.986 -4.101 12.167 1.00 51.50 105 ARG A O 1
ATOM 837 N N . ALA A 1 106 ? 16.164 -5.067 11.269 1.00 53.03 106 ALA A N 1
ATOM 838 C CA . ALA A 1 106 ? 16.378 -4.528 9.936 1.00 53.03 106 ALA A CA 1
ATOM 839 C C . ALA A 1 106 ? 15.993 -3.048 10.017 1.00 53.03 106 ALA A C 1
ATOM 841 O O . ALA A 1 106 ? 14.836 -2.680 9.837 1.00 53.03 106 ALA A O 1
ATOM 842 N N . THR A 1 107 ? 16.939 -2.202 10.423 1.00 52.56 107 THR A N 1
ATOM 843 C CA . THR A 1 107 ? 16.776 -0.757 10.329 1.00 52.56 107 THR A CA 1
ATOM 844 C C . THR A 1 107 ? 16.433 -0.491 8.866 1.00 52.56 107 THR A C 1
ATOM 846 O O . THR A 1 107 ? 17.208 -0.918 8.006 1.00 52.56 107 THR A O 1
ATOM 849 N N . PRO A 1 108 ? 15.307 0.168 8.533 1.00 51.91 108 PRO A N 1
ATOM 850 C CA . PRO A 1 108 ? 15.140 0.776 7.224 1.00 51.91 108 PRO A CA 1
ATOM 851 C C . PRO A 1 108 ? 16.175 1.900 7.159 1.00 51.91 108 PRO A C 1
ATOM 853 O O . PRO A 1 108 ? 15.906 3.062 7.460 1.00 51.91 108 PRO A O 1
ATOM 856 N N . GLY A 1 109 ? 17.424 1.518 6.931 1.00 54.38 109 GLY A N 1
ATOM 857 C CA . GLY A 1 109 ? 18.532 2.435 6.898 1.00 54.38 109 GLY A CA 1
ATOM 858 C C . GLY A 1 109 ? 18.471 3.237 5.611 1.00 54.38 109 GLY A C 1
ATOM 859 O O . GLY A 1 109 ? 17.792 2.851 4.646 1.00 54.38 109 GLY A O 1
ATOM 860 N N . PRO A 1 110 ? 19.245 4.332 5.532 1.00 59.12 110 PRO A N 1
ATOM 861 C CA . PRO A 1 110 ? 19.502 4.952 4.247 1.00 59.12 110 PRO A CA 1
ATOM 862 C C . PRO A 1 110 ? 20.056 3.921 3.263 1.00 59.12 110 PRO A C 1
ATOM 864 O O . PRO A 1 110 ? 19.908 4.144 2.074 1.00 59.12 110 PRO A O 1
ATOM 867 N N . GLU A 1 111 ? 20.624 2.794 3.722 1.00 61.06 111 GLU A N 1
ATOM 868 C CA . GLU A 1 111 ? 21.110 1.721 2.862 1.00 61.06 111 GLU A CA 1
ATOM 869 C C . GLU A 1 111 ? 20.071 1.278 1.840 1.00 61.06 111 GLU A C 1
ATOM 871 O O . GLU A 1 111 ? 20.431 1.220 0.682 1.00 61.06 111 GLU A O 1
ATOM 876 N N . ALA A 1 112 ? 18.795 1.060 2.179 1.00 65.31 1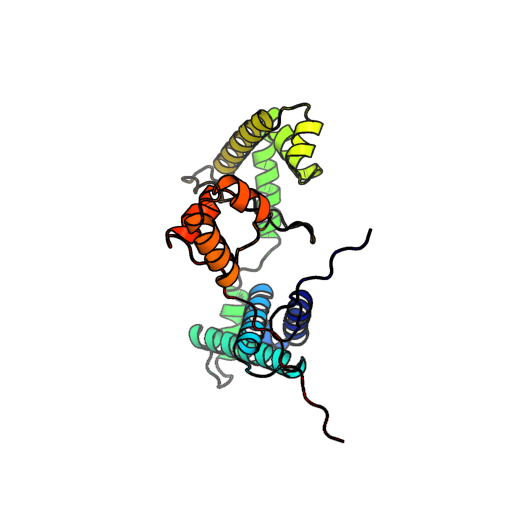12 ALA A N 1
ATOM 877 C CA . ALA A 1 112 ? 17.809 0.642 1.172 1.00 65.31 112 ALA A CA 1
ATOM 878 C C . ALA A 1 112 ? 17.635 1.708 0.072 1.00 65.31 112 ALA A C 1
ATOM 880 O O . ALA A 1 112 ? 17.729 1.422 -1.117 1.00 65.31 112 ALA A O 1
ATOM 881 N N . THR A 1 113 ? 17.501 2.979 0.465 1.00 68.38 113 THR A N 1
ATOM 882 C CA . THR A 1 113 ? 17.391 4.103 -0.484 1.00 68.38 113 THR A CA 1
ATOM 883 C C . THR A 1 113 ? 18.696 4.361 -1.250 1.00 68.38 113 THR A C 1
ATOM 885 O O . THR A 1 113 ? 18.673 4.760 -2.414 1.00 68.38 113 THR A O 1
ATOM 888 N N . VAL A 1 114 ? 19.847 4.164 -0.608 1.00 78.38 114 VAL A N 1
ATOM 889 C CA . VAL A 1 114 ? 21.188 4.350 -1.172 1.00 78.38 114 VAL A CA 1
ATOM 890 C C . VAL A 1 114 ? 21.509 3.210 -2.131 1.00 78.38 114 VAL A C 1
ATOM 892 O O . VAL A 1 114 ? 22.002 3.489 -3.218 1.00 78.38 114 VAL A O 1
ATOM 895 N N . ILE A 1 115 ? 21.173 1.968 -1.783 1.00 79.19 115 ILE A N 1
ATOM 896 C CA . ILE A 1 115 ? 21.263 0.775 -2.628 1.00 79.19 115 ILE A CA 1
ATOM 897 C C . ILE A 1 115 ? 20.377 0.976 -3.848 1.00 79.19 115 ILE A C 1
ATOM 899 O O . ILE A 1 115 ? 20.885 0.869 -4.957 1.00 79.19 115 ILE A O 1
ATOM 903 N N . ASP A 1 116 ? 19.115 1.375 -3.680 1.00 80.75 116 ASP A N 1
ATOM 904 C CA . ASP A 1 116 ? 18.209 1.623 -4.804 1.00 80.75 116 ASP A CA 1
ATOM 905 C C . ASP A 1 116 ? 18.719 2.743 -5.715 1.00 80.75 116 ASP A C 1
ATOM 907 O O . ASP A 1 116 ? 18.736 2.609 -6.941 1.00 80.75 116 ASP A O 1
ATOM 911 N N . ARG A 1 117 ? 19.196 3.850 -5.132 1.00 84.44 117 ARG A N 1
ATOM 912 C CA . ARG A 1 117 ? 19.759 4.978 -5.885 1.00 84.44 117 ARG A CA 1
ATOM 913 C C . ARG A 1 117 ? 21.040 4.586 -6.617 1.00 84.44 117 ARG A C 1
ATOM 915 O O . ARG A 1 117 ? 21.233 4.993 -7.763 1.00 84.44 117 ARG A O 1
ATOM 922 N N . HIS A 1 118 ? 21.907 3.809 -5.979 1.00 87.69 118 HIS A N 1
ATOM 923 C CA . HIS A 1 118 ? 23.169 3.361 -6.552 1.00 87.69 118 HIS A CA 1
ATOM 924 C C . HIS A 1 118 ? 22.943 2.308 -7.643 1.00 87.69 118 HIS A C 1
ATOM 926 O O . HIS A 1 118 ? 23.486 2.434 -8.739 1.00 87.69 118 HIS A O 1
ATOM 932 N N . ALA A 1 119 ? 22.073 1.330 -7.395 1.00 88.06 119 ALA A N 1
ATOM 933 C CA . ALA A 1 119 ? 21.638 0.346 -8.376 1.00 88.06 119 ALA A CA 1
ATOM 934 C C . ALA A 1 119 ? 20.991 1.035 -9.581 1.00 88.06 119 ALA A C 1
ATOM 936 O O . ALA A 1 119 ? 21.356 0.748 -10.720 1.00 88.06 119 ALA A O 1
ATOM 937 N N . LEU A 1 120 ? 20.114 2.021 -9.364 1.00 90.12 120 LEU A N 1
ATOM 938 C CA . LEU A 1 120 ? 19.557 2.824 -10.451 1.00 90.12 120 LEU A CA 1
ATOM 939 C C . LEU A 1 120 ? 20.662 3.546 -11.231 1.00 90.12 120 LEU A C 1
ATOM 941 O O . LEU A 1 120 ? 20.653 3.494 -12.458 1.00 90.12 120 LEU A O 1
ATOM 945 N N . HIS A 1 121 ? 21.637 4.164 -10.559 1.00 91.75 121 HIS A N 1
ATOM 946 C CA . HIS A 1 121 ? 22.759 4.835 -11.222 1.00 91.75 121 HIS A CA 1
ATOM 947 C C . HIS A 1 121 ? 23.611 3.876 -12.073 1.00 91.75 121 HIS A C 1
ATOM 949 O O . HIS A 1 121 ? 24.060 4.252 -13.152 1.00 91.75 121 HIS A O 1
ATOM 955 N N . GLN A 1 122 ? 23.785 2.625 -11.637 1.00 92.75 122 GLN A N 1
ATOM 956 C CA . GLN A 1 122 ? 24.512 1.590 -12.381 1.00 92.75 122 GLN A CA 1
ATOM 957 C C . GLN A 1 122 ? 23.701 0.996 -13.543 1.00 92.75 122 GLN A C 1
ATOM 959 O O . GLN A 1 122 ? 24.240 0.728 -14.621 1.00 92.75 122 GLN A O 1
ATOM 964 N N . ILE A 1 123 ? 22.403 0.770 -13.340 1.00 94.06 123 ILE A N 1
ATOM 965 C CA . ILE A 1 123 ? 21.517 0.111 -14.306 1.00 94.06 123 ILE A CA 1
ATOM 966 C C . ILE A 1 123 ? 21.086 1.085 -15.400 1.00 94.06 123 ILE A C 1
ATOM 968 O O . ILE A 1 123 ? 21.073 0.722 -16.576 1.00 94.06 123 ILE A O 1
ATOM 972 N N . TRP A 1 124 ? 20.759 2.330 -15.043 1.00 94.62 124 TRP A N 1
ATOM 973 C CA . TRP A 1 124 ? 20.228 3.332 -15.966 1.00 94.62 124 TRP A CA 1
ATOM 974 C C . TRP A 1 124 ? 21.070 3.531 -17.237 1.00 94.62 124 TRP A C 1
ATOM 976 O O . TRP A 1 124 ? 20.495 3.457 -18.323 1.00 94.62 124 TRP A O 1
ATOM 986 N N . PRO A 1 125 ? 22.405 3.722 -17.187 1.00 96.06 125 PRO A N 1
ATOM 987 C CA . PRO A 1 125 ? 23.217 3.865 -18.398 1.00 96.06 125 PRO A CA 1
ATOM 988 C C . PRO A 1 125 ? 23.296 2.586 -19.245 1.00 96.06 125 PRO A C 1
ATOM 990 O O . PRO A 1 125 ? 23.580 2.675 -20.437 1.00 96.06 125 PRO A O 1
ATOM 993 N N . ARG A 1 126 ? 23.022 1.411 -18.664 1.00 94.81 126 ARG A N 1
ATOM 994 C CA . ARG A 1 126 ? 23.051 0.107 -19.350 1.00 94.81 126 ARG A CA 1
ATOM 995 C C . ARG A 1 126 ? 21.731 -0.239 -20.036 1.00 94.81 126 ARG A C 1
ATOM 997 O O . ARG A 1 126 ? 21.677 -1.161 -20.848 1.00 94.81 126 ARG A O 1
ATOM 1004 N N . LEU A 1 127 ? 20.660 0.491 -19.732 1.00 95.25 127 LEU A N 1
ATOM 1005 C CA . LEU A 1 127 ? 19.406 0.394 -20.466 1.00 95.25 127 LEU A CA 1
ATOM 1006 C C . LEU A 1 127 ? 19.538 1.063 -21.833 1.00 95.25 127 LEU A C 1
ATOM 1008 O O . LEU A 1 127 ? 20.164 2.114 -21.984 1.00 95.25 127 LEU A O 1
ATOM 1012 N N . SER A 1 128 ? 18.858 0.499 -22.833 1.00 95.69 128 SER A N 1
ATOM 1013 C CA . SER A 1 128 ? 18.764 1.150 -24.137 1.00 95.69 128 SER A CA 1
ATOM 1014 C C . SER A 1 128 ? 18.130 2.548 -23.997 1.00 95.69 128 SER A C 1
ATOM 1016 O O . SER A 1 128 ? 17.261 2.754 -23.137 1.00 95.69 128 SER A O 1
ATOM 1018 N N . PRO A 1 129 ? 18.495 3.522 -24.855 1.00 95.44 129 PRO A N 1
ATOM 1019 C CA . PRO A 1 129 ? 17.876 4.848 -24.847 1.00 95.44 129 PRO A CA 1
ATOM 1020 C C . PRO A 1 129 ? 16.345 4.788 -24.912 1.00 95.44 129 PRO A C 1
ATOM 1022 O O . PRO A 1 129 ? 15.660 5.535 -24.217 1.00 95.44 129 PRO A O 1
ATOM 1025 N N . ARG A 1 130 ? 15.805 3.830 -25.675 1.00 94.62 130 ARG A N 1
ATOM 1026 C CA . ARG A 1 130 ? 14.364 3.618 -25.803 1.00 94.62 130 ARG A CA 1
ATOM 1027 C C . ARG A 1 130 ? 13.716 3.123 -24.509 1.00 94.62 130 ARG A C 1
ATOM 1029 O O . ARG A 1 130 ? 12.645 3.604 -24.157 1.00 94.62 130 ARG A O 1
ATOM 1036 N N . HIS A 1 131 ? 14.345 2.194 -23.787 1.00 96.00 131 HIS A N 1
ATOM 1037 C CA . HIS A 1 131 ? 13.824 1.719 -22.500 1.00 96.00 131 HIS A CA 1
ATOM 1038 C C . HIS A 1 131 ? 13.825 2.828 -21.447 1.00 96.00 131 HIS A C 1
ATOM 1040 O O . HIS A 1 131 ? 12.837 2.975 -20.729 1.00 96.00 131 HIS A O 1
ATOM 1046 N N . ARG A 1 132 ? 14.881 3.653 -21.411 1.00 96.88 132 ARG A N 1
ATOM 1047 C CA . ARG A 1 132 ? 14.931 4.837 -20.543 1.00 96.88 132 ARG A CA 1
ATOM 1048 C C . ARG A 1 132 ? 13.770 5.787 -20.820 1.00 96.88 132 ARG A C 1
ATOM 1050 O O . ARG A 1 132 ? 13.041 6.114 -19.897 1.00 96.88 132 ARG A O 1
ATOM 1057 N N . GLN A 1 133 ? 13.533 6.145 -22.086 1.00 95.94 133 GLN A N 1
ATOM 1058 C CA . GLN A 1 133 ? 12.416 7.019 -22.477 1.00 95.94 133 GLN A CA 1
ATOM 1059 C C . GLN A 1 133 ? 11.055 6.491 -22.002 1.00 95.94 133 GLN A C 1
ATOM 1061 O O . GLN A 1 133 ? 10.251 7.248 -21.468 1.00 95.94 133 GLN A O 1
ATOM 1066 N N . ILE A 1 134 ? 10.806 5.190 -22.170 1.00 96.12 134 ILE A N 1
ATOM 1067 C CA . ILE A 1 134 ? 9.542 4.548 -21.781 1.00 96.12 134 ILE A CA 1
ATOM 1068 C C . ILE A 1 134 ? 9.329 4.599 -20.263 1.00 96.12 134 ILE A C 1
ATOM 1070 O O . ILE A 1 134 ? 8.233 4.939 -19.812 1.00 96.12 134 ILE A O 1
ATOM 1074 N N . LEU A 1 135 ? 10.369 4.280 -19.486 1.00 94.62 135 LEU A N 1
ATOM 1075 C CA . LEU A 1 135 ? 10.321 4.301 -18.022 1.00 94.62 135 LEU A CA 1
ATOM 1076 C C . LEU A 1 135 ? 10.207 5.732 -17.481 1.00 94.62 135 LEU A C 1
ATOM 1078 O O . LEU A 1 135 ? 9.400 5.976 -16.590 1.00 94.62 135 LEU A O 1
ATOM 1082 N N . THR A 1 136 ? 10.943 6.688 -18.054 1.00 94.88 136 THR A N 1
ATOM 1083 C CA . THR A 1 136 ? 10.845 8.109 -17.692 1.00 94.88 136 THR A CA 1
ATOM 1084 C C . THR A 1 136 ? 9.456 8.670 -17.989 1.00 94.88 136 THR A C 1
ATOM 1086 O O . THR A 1 136 ? 8.895 9.364 -17.148 1.00 94.88 136 THR A O 1
ATOM 1089 N N . ALA A 1 137 ? 8.866 8.341 -19.143 1.00 93.56 137 ALA A N 1
ATOM 1090 C CA . ALA A 1 137 ? 7.513 8.781 -19.481 1.00 93.56 137 ALA A CA 1
ATOM 1091 C C . ALA A 1 137 ? 6.464 8.226 -18.505 1.00 93.56 137 ALA A C 1
ATOM 1093 O O . ALA A 1 137 ? 5.533 8.943 -18.137 1.00 93.56 137 ALA A O 1
ATOM 1094 N N . LEU A 1 138 ? 6.629 6.976 -18.049 1.00 92.88 138 LEU A N 1
ATOM 1095 C CA . LEU A 1 138 ? 5.762 6.409 -17.015 1.00 92.88 138 LEU A CA 1
ATOM 1096 C C . LEU A 1 138 ? 5.929 7.144 -15.685 1.00 92.88 138 LEU A C 1
ATOM 1098 O O . LEU A 1 138 ? 4.937 7.538 -15.088 1.00 92.88 138 LEU A O 1
ATOM 1102 N N . ALA A 1 139 ? 7.172 7.360 -15.250 1.00 90.50 139 ALA A N 1
ATOM 1103 C CA . ALA A 1 139 ? 7.469 8.029 -13.987 1.00 90.50 139 ALA A CA 1
ATOM 1104 C C . ALA A 1 139 ? 6.944 9.475 -13.943 1.00 90.50 139 ALA A C 1
ATOM 1106 O O . ALA A 1 139 ? 6.530 9.945 -12.890 1.00 90.50 139 ALA A O 1
ATOM 1107 N N . ALA A 1 140 ? 6.938 10.175 -15.082 1.00 90.94 140 ALA A N 1
ATOM 1108 C CA . ALA A 1 140 ? 6.462 11.553 -15.168 1.00 90.94 140 ALA A CA 1
ATOM 1109 C C . ALA A 1 140 ? 4.929 11.681 -15.157 1.00 90.94 140 ALA A C 1
ATOM 1111 O O . ALA A 1 140 ? 4.401 12.687 -14.691 1.00 90.94 140 ALA A O 1
ATOM 1112 N N . THR A 1 141 ? 4.212 10.697 -15.706 1.00 88.44 141 THR A N 1
ATOM 1113 C CA . THR A 1 141 ? 2.756 10.792 -15.926 1.00 88.44 141 THR A CA 1
ATOM 1114 C C . THR A 1 141 ? 1.938 9.951 -14.955 1.00 88.44 141 THR A C 1
ATOM 1116 O O . THR A 1 141 ? 0.755 10.229 -14.764 1.00 88.44 141 THR A O 1
ATOM 1119 N N . ASP A 1 142 ? 2.548 8.914 -14.376 1.00 82.94 142 ASP A N 1
ATOM 1120 C CA . ASP A 1 142 ? 1.892 7.884 -13.564 1.00 82.94 142 ASP A CA 1
ATOM 1121 C C . ASP A 1 142 ? 0.680 7.224 -14.270 1.00 82.94 142 ASP A C 1
ATOM 1123 O O . ASP A 1 142 ? -0.179 6.584 -13.662 1.00 82.94 142 ASP A O 1
ATOM 1127 N N . ASP A 1 143 ? 0.596 7.353 -15.602 1.00 87.81 143 ASP A N 1
ATOM 1128 C CA . ASP A 1 143 ? -0.476 6.798 -16.418 1.00 87.81 143 ASP A CA 1
ATOM 1129 C C . ASP A 1 143 ? 0.042 6.296 -17.771 1.00 87.81 143 ASP A C 1
ATOM 1131 O O . ASP A 1 143 ? 0.702 6.998 -18.530 1.00 87.81 143 ASP A O 1
ATOM 1135 N N . HIS A 1 144 ? -0.308 5.057 -18.117 1.00 89.19 144 HIS A N 1
ATOM 1136 C CA . HIS A 1 144 ? 0.205 4.402 -19.323 1.00 89.19 144 HIS A CA 1
ATOM 1137 C C . HIS A 1 144 ? -0.315 5.030 -20.621 1.00 89.19 144 HIS A C 1
ATOM 1139 O O . HIS A 1 144 ? 0.370 4.972 -21.639 1.00 89.19 144 HIS A O 1
ATOM 1145 N N . THR A 1 145 ? -1.535 5.572 -20.618 1.00 89.75 145 THR A N 1
ATOM 1146 C CA . THR A 1 145 ? -2.113 6.212 -21.806 1.00 89.75 145 THR A CA 1
ATOM 1147 C C . THR A 1 145 ? -1.482 7.575 -22.043 1.00 89.75 145 THR A C 1
ATOM 1149 O O . THR A 1 145 ? -1.102 7.873 -23.174 1.00 89.75 145 THR A O 1
ATOM 1152 N N . GLN A 1 146 ? -1.263 8.347 -20.976 1.00 88.00 146 GLN A N 1
ATOM 1153 C CA . GLN A 1 146 ? -0.558 9.625 -21.058 1.00 88.00 146 GLN A CA 1
ATOM 1154 C C . GLN A 1 146 ? 0.922 9.436 -21.407 1.00 88.00 146 GLN A C 1
ATOM 1156 O O . GLN A 1 146 ? 1.435 10.144 -22.269 1.00 88.00 146 GLN A O 1
ATOM 1161 N N . ALA A 1 147 ? 1.592 8.434 -20.833 1.00 92.38 147 ALA A N 1
ATOM 1162 C CA . ALA A 1 147 ? 2.969 8.091 -21.187 1.00 92.38 147 ALA A CA 1
ATOM 1163 C C . ALA A 1 147 ? 3.112 7.664 -22.658 1.00 92.38 147 ALA A C 1
ATOM 1165 O O . ALA A 1 147 ? 4.074 8.042 -23.326 1.00 92.38 147 ALA A O 1
ATOM 1166 N N . ALA A 1 148 ? 2.154 6.887 -23.178 1.00 94.31 148 ALA A N 1
ATOM 1167 C CA . ALA A 1 148 ? 2.132 6.502 -24.587 1.00 94.31 148 ALA A CA 1
ATOM 1168 C C . ALA A 1 148 ? 1.939 7.724 -25.498 1.00 94.31 148 ALA A C 1
ATOM 1170 O O . ALA A 1 148 ? 2.675 7.875 -26.474 1.00 94.31 148 ALA A O 1
ATOM 1171 N N . ALA A 1 149 ? 1.009 8.617 -25.145 1.00 93.38 149 ALA A N 1
ATOM 1172 C CA . ALA A 1 149 ? 0.758 9.855 -25.877 1.00 93.38 149 ALA A CA 1
ATOM 1173 C C . ALA A 1 149 ? 1.983 10.785 -25.877 1.00 93.38 149 ALA A C 1
ATOM 1175 O O . ALA A 1 149 ? 2.377 11.266 -26.935 1.00 93.38 149 ALA A O 1
ATOM 1176 N N . ALA A 1 150 ? 2.649 10.955 -24.731 1.00 93.38 150 ALA A N 1
ATOM 1177 C CA . ALA A 1 150 ? 3.862 11.768 -24.605 1.00 93.38 150 ALA A CA 1
ATOM 1178 C C . ALA A 1 150 ? 5.019 11.277 -25.497 1.00 93.38 150 ALA A C 1
ATOM 1180 O O . ALA A 1 150 ? 5.893 12.054 -25.873 1.00 93.38 150 ALA A O 1
ATOM 1181 N N . LEU A 1 151 ? 5.023 9.989 -25.853 1.00 94.50 151 LEU A N 1
ATOM 1182 C CA . LEU A 1 151 ? 6.022 9.373 -26.728 1.00 94.50 151 LEU A CA 1
ATOM 1183 C C . LEU A 1 151 ? 5.527 9.151 -28.165 1.00 94.50 151 LEU A C 1
ATOM 1185 O O . LEU A 1 151 ? 6.233 8.504 -28.942 1.00 94.50 151 LEU A O 1
ATOM 1189 N N . ASN A 1 152 ? 4.338 9.656 -28.518 1.00 95.75 152 ASN A N 1
ATOM 1190 C CA . ASN A 1 152 ? 3.677 9.437 -29.810 1.00 95.75 152 ASN A CA 1
ATOM 1191 C C . ASN A 1 152 ? 3.585 7.948 -30.190 1.00 95.75 152 ASN A C 1
ATOM 1193 O O . ASN A 1 152 ? 3.850 7.547 -31.324 1.00 95.75 152 ASN A O 1
ATOM 1197 N N . LEU A 1 153 ? 3.239 7.106 -29.216 1.00 94.19 153 LEU A N 1
ATOM 1198 C CA . LEU A 1 153 ? 3.104 5.665 -29.384 1.00 94.19 153 LEU A CA 1
ATOM 1199 C C . LEU A 1 153 ? 1.653 5.216 -29.252 1.00 94.19 153 LEU A C 1
ATOM 1201 O O . LEU A 1 153 ? 0.913 5.667 -28.380 1.00 94.19 153 LEU A O 1
ATOM 1205 N N . ALA A 1 154 ? 1.280 4.209 -30.041 1.00 94.19 154 ALA A N 1
ATOM 1206 C CA . ALA A 1 154 ? 0.064 3.453 -29.778 1.00 94.19 154 ALA A CA 1
ATOM 1207 C C . ALA A 1 154 ? 0.158 2.745 -28.412 1.00 94.19 154 ALA A C 1
ATOM 1209 O O . ALA A 1 154 ? 1.206 2.205 -28.046 1.00 94.19 154 ALA A O 1
ATOM 1210 N N . ALA A 1 155 ? -0.956 2.681 -27.675 1.00 89.00 155 ALA A N 1
ATOM 1211 C CA . ALA A 1 155 ? -0.995 2.114 -26.323 1.00 89.00 155 ALA A CA 1
ATOM 1212 C C . ALA A 1 155 ? -0.513 0.649 -26.255 1.00 89.00 155 ALA A C 1
ATOM 1214 O O . ALA A 1 155 ? 0.154 0.257 -25.296 1.00 89.00 155 ALA A O 1
ATOM 1215 N N . GLY A 1 156 ? -0.819 -0.159 -27.278 1.00 89.00 156 GLY A N 1
ATOM 1216 C CA . GLY A 1 156 ? -0.332 -1.540 -27.385 1.00 89.00 156 GLY A CA 1
ATOM 1217 C C . GLY A 1 156 ? 1.189 -1.607 -27.533 1.00 89.00 156 GLY A C 1
ATOM 1218 O O . GLY A 1 156 ? 1.857 -2.311 -26.780 1.00 89.00 156 GLY A O 1
ATOM 1219 N N . THR A 1 157 ? 1.744 -0.799 -28.437 1.00 90.88 157 THR A N 1
ATOM 1220 C CA . THR A 1 157 ? 3.190 -0.681 -28.670 1.00 90.88 157 THR A CA 1
ATOM 1221 C C . THR A 1 157 ? 3.922 -0.196 -27.420 1.00 90.88 157 THR A C 1
ATOM 1223 O O . THR A 1 157 ? 4.942 -0.768 -27.038 1.00 90.88 157 THR A O 1
ATOM 1226 N N . TYR A 1 158 ? 3.371 0.804 -26.728 1.00 94.31 158 TYR A N 1
ATOM 1227 C CA . TYR A 1 158 ? 3.908 1.288 -25.458 1.00 94.31 158 TYR A CA 1
ATOM 1228 C C . TYR A 1 158 ? 3.962 0.179 -24.398 1.00 94.31 158 TYR A C 1
ATOM 1230 O O . TYR A 1 158 ? 5.004 -0.021 -23.779 1.00 94.31 158 TYR A O 1
ATOM 1238 N N . ARG A 1 159 ? 2.878 -0.593 -24.224 1.00 92.06 159 ARG A N 1
ATOM 1239 C CA . ARG A 1 159 ? 2.838 -1.714 -23.266 1.00 92.06 159 ARG A CA 1
ATOM 1240 C C . ARG A 1 159 ? 3.887 -2.780 -23.573 1.00 92.06 159 ARG A C 1
ATOM 1242 O O . ARG A 1 159 ? 4.559 -3.236 -22.650 1.00 92.06 159 ARG A O 1
ATOM 1249 N N . SER A 1 160 ? 4.061 -3.143 -24.844 1.00 93.25 160 SER A N 1
ATOM 1250 C CA . SER A 1 160 ? 5.095 -4.099 -25.262 1.00 93.25 160 SER A CA 1
ATOM 1251 C C . SER A 1 160 ? 6.502 -3.589 -24.941 1.00 93.25 160 SER A C 1
ATOM 1253 O O . SER A 1 160 ? 7.315 -4.325 -24.378 1.00 93.25 160 SER A O 1
ATOM 1255 N N . HIS A 1 161 ? 6.782 -2.313 -25.220 1.00 93.06 161 HIS A N 1
ATOM 1256 C CA . HIS A 1 161 ? 8.065 -1.701 -24.873 1.00 93.06 161 HIS A CA 1
ATOM 1257 C C . HIS A 1 161 ? 8.281 -1.578 -23.363 1.00 93.06 161 HIS A C 1
ATOM 1259 O O . HIS A 1 161 ? 9.390 -1.818 -22.894 1.00 93.06 161 HIS A O 1
ATOM 1265 N N . LEU A 1 162 ? 7.243 -1.248 -22.592 1.00 94.38 162 LEU A N 1
ATOM 1266 C CA . LEU A 1 162 ? 7.315 -1.180 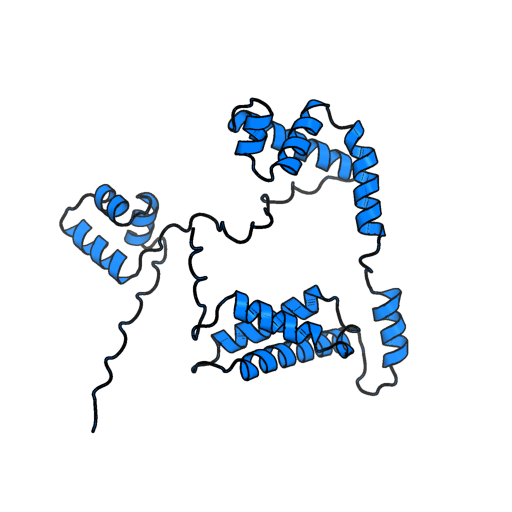-21.134 1.00 94.38 162 LEU A CA 1
ATOM 1267 C C . LEU A 1 162 ? 7.612 -2.553 -20.529 1.00 94.38 162 LEU A C 1
ATOM 1269 O O . LEU A 1 162 ? 8.445 -2.664 -19.632 1.00 94.38 162 LEU A O 1
ATOM 1273 N N . PHE A 1 163 ? 6.971 -3.607 -21.038 1.00 92.62 163 PHE A N 1
ATOM 1274 C CA . PHE A 1 163 ? 7.243 -4.975 -20.609 1.00 92.62 163 PHE A CA 1
ATOM 1275 C C . PHE A 1 163 ? 8.699 -5.376 -20.883 1.00 92.62 163 PHE A C 1
ATOM 1277 O O . PHE A 1 163 ? 9.379 -5.872 -19.983 1.00 92.62 163 PHE A O 1
ATOM 1284 N N . ALA A 1 164 ? 9.202 -5.106 -22.092 1.00 92.81 164 ALA A N 1
ATOM 1285 C CA . ALA A 1 164 ? 10.597 -5.362 -22.446 1.00 92.81 164 ALA A CA 1
ATOM 1286 C C . ALA A 1 164 ? 11.570 -4.563 -21.560 1.00 92.81 164 ALA A C 1
ATOM 1288 O O . ALA A 1 164 ? 12.512 -5.138 -21.016 1.00 92.81 164 ALA A O 1
ATOM 1289 N N . ALA A 1 165 ? 11.296 -3.273 -21.339 1.00 93.50 165 ALA A N 1
ATOM 1290 C CA . ALA A 1 165 ? 12.097 -2.407 -20.479 1.00 93.50 165 ALA A CA 1
ATOM 1291 C C . ALA A 1 165 ? 12.155 -2.920 -19.032 1.00 93.50 165 ALA A C 1
ATOM 1293 O O . ALA A 1 165 ? 13.245 -3.031 -18.474 1.00 93.50 165 ALA A O 1
ATOM 1294 N N . ARG A 1 166 ? 11.009 -3.301 -18.446 1.00 92.69 166 ARG A N 1
ATOM 1295 C CA . ARG A 1 166 ? 10.924 -3.879 -17.092 1.00 92.69 166 ARG A CA 1
ATOM 1296 C C . ARG A 1 166 ? 11.691 -5.197 -16.985 1.00 92.69 166 ARG A C 1
ATOM 1298 O O . ARG A 1 166 ? 12.400 -5.407 -16.007 1.00 92.69 166 ARG A O 1
ATOM 1305 N N . ARG A 1 167 ? 11.606 -6.063 -18.002 1.00 90.75 167 ARG A N 1
ATOM 1306 C CA . ARG A 1 167 ? 12.357 -7.327 -18.035 1.00 90.75 167 ARG A CA 1
ATOM 1307 C C . ARG A 1 167 ? 13.864 -7.094 -18.078 1.00 90.75 167 ARG A C 1
ATOM 1309 O O . ARG A 1 167 ? 14.596 -7.745 -17.341 1.00 90.75 167 ARG A O 1
ATOM 1316 N N . THR A 1 168 ? 14.325 -6.169 -18.919 1.00 92.06 168 THR A N 1
ATOM 1317 C CA . THR A 1 168 ? 15.748 -5.816 -18.997 1.00 92.06 168 THR A CA 1
ATOM 1318 C C . THR A 1 168 ? 16.238 -5.177 -17.701 1.00 92.06 168 THR A C 1
ATOM 1320 O O . THR A 1 168 ? 17.304 -5.545 -17.223 1.00 92.06 168 THR A O 1
ATOM 1323 N N . PHE A 1 169 ? 15.459 -4.268 -17.110 1.00 92.38 169 PHE A N 1
ATOM 1324 C CA . PHE A 1 169 ? 15.785 -3.661 -15.820 1.00 92.38 169 PHE A CA 1
ATOM 1325 C C . PHE A 1 169 ? 15.944 -4.726 -14.730 1.00 92.38 169 PHE A C 1
ATOM 1327 O O . PHE A 1 169 ? 16.968 -4.757 -14.059 1.00 92.38 169 PHE A O 1
ATOM 1334 N N . LEU A 1 170 ? 14.976 -5.641 -14.607 1.00 90.00 170 LEU A N 1
ATOM 1335 C CA . LEU A 1 170 ? 15.007 -6.704 -13.602 1.00 90.00 170 LEU A CA 1
ATOM 1336 C C . LEU A 1 170 ? 16.195 -7.659 -13.796 1.00 90.00 170 LEU A C 1
ATOM 1338 O O . LEU A 1 170 ? 16.824 -8.067 -12.827 1.00 90.00 170 LEU A O 1
ATOM 1342 N N . ALA A 1 171 ? 16.531 -7.997 -15.042 1.00 89.75 171 ALA A N 1
ATOM 1343 C CA . ALA A 1 171 ? 17.693 -8.835 -15.330 1.00 89.75 171 ALA A CA 1
ATOM 1344 C C . ALA A 1 171 ? 19.015 -8.164 -14.920 1.00 89.75 171 ALA A C 1
ATOM 1346 O O . ALA A 1 171 ? 19.922 -8.840 -14.449 1.00 89.75 171 ALA A O 1
ATOM 1347 N N . LEU A 1 172 ? 19.122 -6.841 -15.087 1.00 90.19 172 LEU A N 1
ATOM 1348 C CA . LEU A 1 172 ? 20.287 -6.073 -14.640 1.00 90.19 172 LEU A CA 1
ATOM 1349 C C . LEU A 1 172 ? 20.316 -5.908 -13.117 1.00 90.19 172 LEU A C 1
ATOM 1351 O O . LEU A 1 172 ? 21.395 -5.923 -12.535 1.00 90.19 172 LEU A O 1
ATOM 1355 N N . TRP A 1 173 ? 19.146 -5.786 -12.487 1.00 89.06 173 TRP A N 1
ATOM 1356 C CA . TRP A 1 173 ? 18.997 -5.727 -11.034 1.00 89.06 173 TRP A CA 1
ATOM 1357 C C . TRP A 1 173 ? 19.497 -7.002 -10.349 1.00 89.06 173 TRP A C 1
ATOM 1359 O O . TRP A 1 173 ? 20.200 -6.932 -9.351 1.00 89.06 173 TRP A O 1
ATOM 1369 N N . HIS A 1 174 ? 19.185 -8.163 -10.924 1.00 86.00 174 HIS A N 1
ATOM 1370 C CA . HIS A 1 174 ? 19.611 -9.471 -10.419 1.00 86.00 174 HIS A CA 1
ATOM 1371 C C . HIS A 1 174 ? 20.865 -10.008 -11.124 1.00 86.00 174 HIS A C 1
ATOM 1373 O O . HIS A 1 174 ? 21.033 -11.222 -11.248 1.00 86.00 174 HIS A O 1
ATOM 1379 N N . GLN A 1 175 ? 21.741 -9.146 -11.651 1.00 81.25 175 GLN A N 1
ATOM 1380 C CA . GLN A 1 175 ? 22.944 -9.624 -12.331 1.00 81.25 175 GLN A CA 1
ATOM 1381 C C . GLN A 1 175 ? 23.823 -10.437 -11.361 1.00 81.25 175 GLN A C 1
ATOM 1383 O O . GLN A 1 175 ? 24.386 -9.882 -10.426 1.00 81.25 175 GLN A O 1
ATOM 1388 N N . GLY A 1 176 ? 23.975 -11.739 -11.628 1.00 73.50 176 GLY A N 1
ATOM 1389 C CA . GLY A 1 176 ? 24.704 -12.683 -10.766 1.00 73.50 176 GLY A CA 1
ATOM 1390 C C . GLY A 1 176 ? 23.807 -13.704 -10.058 1.00 73.50 176 GLY A C 1
ATOM 1391 O O . GLY A 1 176 ? 24.310 -14.682 -9.517 1.00 73.50 176 GLY A O 1
ATOM 1392 N N . GLU A 1 177 ? 22.487 -13.535 -10.134 1.00 77.19 177 GLU A N 1
ATOM 1393 C CA . GLU A 1 177 ? 21.482 -14.447 -9.590 1.00 77.19 177 GLU A CA 1
ATOM 1394 C C . GLU A 1 177 ? 20.505 -14.892 -10.690 1.00 77.19 177 GLU A C 1
ATOM 1396 O O . GLU A 1 177 ? 20.436 -14.302 -11.771 1.00 77.19 177 GLU A O 1
ATOM 1401 N N . THR A 1 178 ? 19.715 -15.941 -10.436 1.00 71.00 178 THR A N 1
ATOM 1402 C CA . THR A 1 178 ? 18.569 -16.251 -11.306 1.00 71.00 178 THR A CA 1
ATOM 1403 C C . THR A 1 178 ? 17.439 -15.276 -10.969 1.00 71.00 178 THR A C 1
ATOM 1405 O O . THR A 1 178 ? 16.950 -15.318 -9.838 1.00 71.00 178 THR A O 1
ATOM 1408 N N . PRO A 1 179 ? 16.991 -14.407 -11.900 1.00 64.38 179 PRO A N 1
ATOM 1409 C CA . PRO A 1 179 ? 15.983 -13.403 -11.585 1.00 64.38 179 PRO A CA 1
ATOM 1410 C C . PRO A 1 179 ? 14.683 -14.053 -11.109 1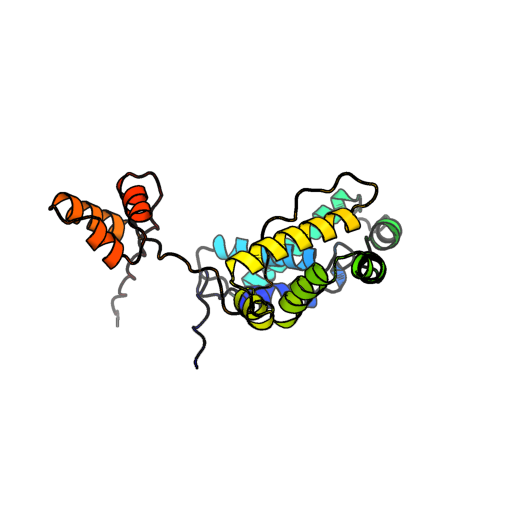.00 64.38 179 PRO A C 1
ATOM 1412 O O . PRO A 1 179 ? 14.200 -15.022 -11.704 1.00 64.38 179 PRO A O 1
ATOM 1415 N N . SER A 1 180 ? 14.077 -13.482 -10.068 1.00 66.38 180 SER A N 1
ATOM 1416 C CA . SER A 1 180 ? 12.721 -13.855 -9.666 1.00 66.38 180 SER A CA 1
ATOM 1417 C C . SER A 1 180 ? 11.706 -13.531 -10.781 1.00 66.38 180 SER A C 1
ATOM 1419 O O . SER A 1 180 ? 11.988 -12.782 -11.724 1.00 66.38 180 SER A O 1
ATOM 1421 N N . ARG A 1 181 ? 10.498 -14.115 -10.717 1.00 66.31 181 ARG A N 1
ATOM 1422 C CA . ARG A 1 181 ? 9.411 -13.745 -11.645 1.00 66.31 181 ARG A CA 1
ATOM 1423 C C . ARG A 1 181 ? 9.156 -12.239 -11.527 1.00 66.31 181 ARG A C 1
ATOM 1425 O O . ARG A 1 181 ? 9.086 -11.737 -10.411 1.00 66.31 181 ARG A O 1
ATOM 1432 N N . LEU A 1 182 ? 8.958 -11.552 -12.662 1.00 63.66 182 LEU A N 1
ATOM 1433 C CA . LEU A 1 182 ? 8.551 -10.139 -12.695 1.00 63.66 182 LEU A CA 1
ATOM 1434 C C . LEU A 1 182 ? 7.466 -9.889 -11.644 1.00 63.66 182 LEU A C 1
ATOM 1436 O O . LEU A 1 182 ? 6.444 -10.586 -11.661 1.00 63.66 182 LEU A O 1
ATOM 1440 N N . TRP A 1 183 ? 7.708 -8.931 -10.741 1.00 58.72 183 TRP A N 1
ATOM 1441 C CA . TRP A 1 183 ? 6.775 -8.593 -9.669 1.00 58.72 183 TRP A CA 1
ATOM 1442 C C . TRP A 1 183 ? 5.362 -8.444 -10.243 1.00 58.72 183 TRP A C 1
ATOM 1444 O O . TRP A 1 183 ? 5.126 -7.730 -11.224 1.00 58.72 183 TRP A O 1
ATOM 1454 N N . ARG A 1 184 ? 4.433 -9.235 -9.702 1.00 46.47 184 ARG A N 1
ATOM 1455 C CA . ARG A 1 184 ? 3.097 -9.412 -10.268 1.00 46.47 184 ARG A CA 1
ATOM 1456 C C . ARG A 1 184 ? 2.272 -8.142 -10.070 1.00 46.47 184 ARG A C 1
ATOM 1458 O O . ARG A 1 184 ? 2.093 -7.719 -8.939 1.00 46.47 184 ARG A O 1
ATOM 1465 N N . ASN A 1 185 ? 1.691 -7.673 -11.177 1.00 39.66 185 ASN A N 1
ATOM 1466 C CA . ASN A 1 185 ? 0.798 -6.522 -11.343 1.00 39.66 185 ASN A CA 1
ATOM 1467 C C . ASN A 1 185 ? 1.325 -5.190 -10.795 1.00 39.66 185 ASN A C 1
ATOM 1469 O O . ASN A 1 185 ? 1.707 -5.058 -9.643 1.00 39.66 185 ASN A O 1
ATOM 1473 N N . ASP A 1 186 ? 1.258 -4.185 -11.664 1.00 46.19 186 ASP A N 1
ATOM 1474 C CA . ASP A 1 186 ? 1.416 -2.766 -11.362 1.00 46.19 186 ASP A CA 1
ATOM 1475 C C . ASP A 1 186 ? 0.501 -2.396 -10.179 1.00 46.19 186 ASP A C 1
ATOM 1477 O O . ASP A 1 186 ? -0.687 -2.127 -10.366 1.00 46.19 186 ASP A O 1
ATOM 1481 N N . GLN A 1 187 ? 1.020 -2.449 -8.949 1.00 41.16 187 GLN A N 1
ATOM 1482 C CA . GLN A 1 187 ? 0.366 -1.824 -7.808 1.00 41.16 187 GLN A CA 1
ATOM 1483 C C . GLN A 1 187 ? 0.612 -0.333 -7.963 1.00 41.16 187 GLN A C 1
ATOM 1485 O O . GLN A 1 187 ? 1.555 0.225 -7.411 1.00 41.16 187 GLN A O 1
ATOM 1490 N N . ARG A 1 188 ? -0.212 0.310 -8.794 1.00 49.16 188 ARG A N 1
ATOM 1491 C CA . ARG A 1 188 ? -0.297 1.764 -8.769 1.00 49.16 188 ARG A CA 1
ATOM 1492 C C . ARG A 1 188 ? -0.650 2.129 -7.338 1.00 49.16 188 ARG A C 1
ATOM 1494 O O . ARG A 1 188 ? -1.642 1.612 -6.817 1.00 49.16 188 ARG A O 1
ATOM 1501 N N . ALA A 1 189 ? 0.150 2.989 -6.714 1.00 40.09 189 ALA A N 1
ATOM 1502 C CA . ALA A 1 189 ? -0.319 3.723 -5.555 1.00 40.09 189 ALA A CA 1
ATOM 1503 C C . ALA A 1 189 ? -1.620 4.377 -6.013 1.00 40.09 189 ALA A C 1
ATOM 1505 O O . ALA A 1 189 ? -1.608 5.226 -6.903 1.00 40.09 189 ALA A O 1
ATOM 1506 N N . ALA A 1 190 ? -2.755 3.868 -5.536 1.00 35.94 190 ALA A N 1
ATOM 1507 C CA . ALA A 1 190 ? -4.035 4.415 -5.920 1.00 35.94 190 ALA A CA 1
ATOM 1508 C C . ALA A 1 190 ? -3.967 5.902 -5.578 1.00 35.94 190 ALA A C 1
ATOM 1510 O O . ALA A 1 190 ? -3.883 6.263 -4.404 1.00 35.94 190 ALA A O 1
ATOM 1511 N N . ARG A 1 191 ? -3.983 6.771 -6.597 1.00 36.56 191 ARG A N 1
ATOM 1512 C CA . ARG A 1 191 ? -4.448 8.138 -6.396 1.00 36.56 191 ARG A CA 1
ATOM 1513 C C . ARG A 1 191 ? -5.771 7.979 -5.677 1.00 36.56 191 ARG A C 1
ATOM 1515 O O . ARG A 1 191 ? -6.661 7.326 -6.220 1.00 36.56 191 ARG A O 1
ATOM 1522 N N . SER A 1 192 ? -5.844 8.469 -4.445 1.00 37.47 192 SER A N 1
ATOM 1523 C CA . SER A 1 192 ? -7.028 8.414 -3.596 1.00 37.47 192 SER A CA 1
ATOM 1524 C C . SER A 1 192 ? -8.256 8.817 -4.422 1.00 37.47 192 SER A C 1
ATOM 1526 O O . SER A 1 192 ? -8.476 10.004 -4.642 1.00 37.47 192 SER A O 1
ATOM 1528 N N . GLY A 1 193 ? -8.994 7.847 -4.975 1.00 35.25 193 GLY A N 1
ATOM 1529 C CA . GLY A 1 193 ? -10.064 8.134 -5.934 1.00 35.25 193 GLY A CA 1
ATOM 1530 C C . GLY A 1 193 ? -10.428 7.017 -6.914 1.00 35.25 193 GLY A C 1
ATOM 1531 O O . GLY A 1 193 ? -11.607 6.701 -7.018 1.00 35.25 193 GLY A O 1
ATOM 1532 N N . ASP A 1 194 ? -9.470 6.378 -7.593 1.00 36.47 194 ASP A N 1
ATOM 1533 C CA . ASP A 1 194 ? -9.800 5.476 -8.715 1.00 36.47 194 ASP A CA 1
ATOM 1534 C C . ASP A 1 194 ? -9.540 3.999 -8.393 1.00 36.47 194 ASP A C 1
ATOM 1536 O O . ASP A 1 194 ? -8.521 3.403 -8.747 1.00 36.47 194 ASP A O 1
ATOM 1540 N N . GLY A 1 195 ? -10.510 3.387 -7.710 1.00 35.47 195 GLY A N 1
ATOM 1541 C CA . GLY A 1 195 ? -10.596 1.935 -7.575 1.00 35.47 195 GLY A CA 1
ATOM 1542 C C . GLY A 1 195 ? -10.959 1.250 -8.906 1.00 35.47 195 GLY A C 1
ATOM 1543 O O . GLY A 1 195 ? -11.607 1.848 -9.770 1.00 35.47 195 GLY A O 1
ATOM 1544 N N . PRO A 1 196 ? -10.575 -0.025 -9.104 1.00 37.97 196 PRO A N 1
ATOM 1545 C CA . PRO A 1 196 ? -10.863 -0.757 -10.332 1.00 37.97 196 PRO A CA 1
ATOM 1546 C C . PRO A 1 196 ? -12.378 -0.885 -10.513 1.00 37.97 196 PRO A C 1
ATOM 1548 O O . PRO A 1 196 ? -13.067 -1.305 -9.587 1.00 37.97 196 PRO A O 1
ATOM 1551 N N . ARG A 1 197 ? -12.882 -0.527 -11.705 1.00 46.34 197 ARG A N 1
ATOM 1552 C CA . ARG A 1 197 ? -14.305 -0.558 -12.102 1.00 46.34 197 ARG A CA 1
ATOM 1553 C C . ARG A 1 197 ? -15.006 -1.811 -11.565 1.00 46.34 197 ARG A C 1
ATOM 1555 O O . ARG A 1 197 ? -14.934 -2.888 -12.161 1.00 46.34 197 ARG A O 1
ATOM 1562 N N . GLY A 1 198 ? -15.677 -1.658 -10.427 1.00 44.34 198 GLY A N 1
ATOM 1563 C CA . GLY A 1 198 ? -16.456 -2.706 -9.795 1.00 44.34 198 GLY A CA 1
ATOM 1564 C C . GLY A 1 198 ? -17.670 -2.980 -10.662 1.00 44.34 198 GLY A C 1
ATOM 1565 O O . GLY A 1 198 ? -18.595 -2.175 -10.713 1.00 44.34 198 GLY A O 1
ATOM 1566 N N . SER A 1 199 ? -17.664 -4.104 -11.374 1.00 51.06 199 SER A N 1
ATOM 1567 C CA . SER A 1 199 ? -18.888 -4.611 -11.989 1.00 51.06 199 SER A CA 1
ATOM 1568 C C . SER A 1 199 ? -19.946 -4.753 -10.893 1.00 51.06 199 SER A C 1
ATOM 1570 O O . SER A 1 199 ? -19.697 -5.369 -9.852 1.00 51.06 199 SER A O 1
ATOM 1572 N N . ARG A 1 200 ? -21.104 -4.120 -11.105 1.00 60.91 200 ARG A N 1
ATOM 1573 C CA . ARG A 1 200 ? -22.231 -4.140 -10.171 1.00 60.91 200 ARG A CA 1
ATOM 1574 C C . ARG A 1 200 ? -22.569 -5.599 -9.864 1.00 60.91 200 ARG A C 1
ATOM 1576 O O . ARG A 1 200 ? -22.910 -6.364 -10.763 1.00 60.91 200 ARG A O 1
ATOM 1583 N N . ARG A 1 201 ? -22.409 -6.017 -8.607 1.00 73.94 201 ARG A N 1
ATOM 1584 C CA . ARG A 1 201 ? -22.751 -7.382 -8.196 1.00 73.94 201 ARG A CA 1
ATOM 1585 C C . ARG A 1 201 ? -24.268 -7.482 -8.082 1.00 73.94 201 ARG A C 1
ATOM 1587 O O . ARG A 1 201 ? -24.863 -6.749 -7.301 1.00 73.94 201 ARG A O 1
ATOM 1594 N N . LEU A 1 202 ? -24.869 -8.371 -8.869 1.00 83.62 202 LEU A N 1
ATOM 1595 C CA . LEU A 1 202 ? -26.301 -8.656 -8.796 1.00 83.62 202 LEU A CA 1
ATOM 1596 C C . LEU A 1 202 ? -26.633 -9.390 -7.497 1.00 83.62 202 LEU A C 1
ATOM 1598 O O . LEU A 1 202 ? -25.907 -10.314 -7.110 1.00 83.62 202 LEU A O 1
ATOM 1602 N N . THR A 1 203 ? -27.717 -8.977 -6.843 1.00 87.44 203 THR A N 1
ATOM 1603 C CA . THR A 1 203 ? -28.181 -9.603 -5.601 1.00 87.44 203 THR A CA 1
ATOM 1604 C C . THR A 1 203 ? -28.969 -10.893 -5.853 1.00 87.44 203 THR A C 1
ATOM 1606 O O . THR A 1 203 ? -29.313 -11.197 -6.996 1.00 87.44 203 THR A O 1
ATOM 1609 N N . VAL A 1 204 ? -29.263 -11.667 -4.804 1.00 84.94 204 VAL A N 1
ATOM 1610 C CA . VAL A 1 204 ? -30.037 -12.918 -4.879 1.00 84.94 204 VAL A CA 1
ATOM 1611 C C . VAL A 1 204 ? -31.410 -12.658 -5.508 1.00 84.94 204 VAL A C 1
ATOM 1613 O O . VAL A 1 204 ? -31.713 -13.263 -6.533 1.00 84.94 204 VAL A O 1
ATOM 1616 N N . SER A 1 205 ? -32.177 -11.688 -5.008 1.00 84.56 205 SER A N 1
ATOM 1617 C CA . SER A 1 205 ? -33.494 -11.309 -5.538 1.00 84.56 205 SER A CA 1
ATOM 1618 C C . SER A 1 205 ? -33.414 -10.804 -6.970 1.00 84.56 205 SER A C 1
ATOM 1620 O O . SER A 1 205 ? -34.296 -11.097 -7.775 1.00 84.56 205 SER A O 1
ATOM 1622 N N . GLN A 1 206 ? -32.355 -10.071 -7.328 1.00 85.56 206 GLN A N 1
ATOM 1623 C CA . GLN A 1 206 ? -32.155 -9.628 -8.708 1.00 85.56 206 GLN A CA 1
ATOM 1624 C C . GLN A 1 206 ? -31.890 -10.818 -9.631 1.00 85.56 206 GLN A C 1
ATOM 1626 O O . GLN A 1 206 ? -32.506 -10.928 -10.687 1.00 85.56 206 GLN A O 1
ATOM 1631 N N . VAL A 1 207 ? -31.020 -11.746 -9.229 1.00 88.56 207 VAL A N 1
ATOM 1632 C CA . VAL A 1 207 ? -30.746 -12.965 -9.999 1.00 88.56 207 VAL A CA 1
ATOM 1633 C C . VAL A 1 207 ? -31.988 -13.855 -10.098 1.00 88.56 207 VAL A C 1
ATOM 1635 O O . VAL A 1 207 ? -32.233 -14.424 -11.160 1.00 88.56 207 VAL A O 1
ATOM 1638 N N . GLU A 1 208 ? -32.816 -13.934 -9.059 1.00 88.06 208 GLU A N 1
ATOM 1639 C CA . GLU A 1 208 ? -34.091 -14.660 -9.088 1.00 88.06 208 GLU A CA 1
ATOM 1640 C C . GLU A 1 208 ? -35.146 -13.980 -9.970 1.00 88.06 208 GLU A C 1
ATOM 1642 O O . GLU A 1 208 ? -35.858 -14.656 -10.716 1.00 88.06 208 GLU A O 1
ATOM 1647 N N . ALA A 1 209 ? -35.221 -12.647 -9.960 1.00 87.81 209 ALA A N 1
ATOM 1648 C CA . ALA A 1 209 ? -36.060 -11.884 -10.881 1.00 87.81 209 ALA A CA 1
ATOM 1649 C C . ALA A 1 209 ? -35.635 -12.113 -12.341 1.00 87.81 209 ALA A C 1
ATOM 1651 O O . ALA A 1 209 ? -36.477 -12.425 -13.186 1.00 87.81 209 ALA A O 1
ATOM 1652 N N . TYR A 1 210 ? -34.331 -12.072 -12.630 1.00 90.25 210 TYR A N 1
ATOM 1653 C CA . TYR A 1 210 ? -33.810 -12.374 -13.964 1.00 90.25 210 TYR A CA 1
ATOM 1654 C C . TYR A 1 210 ? -34.001 -13.840 -14.357 1.00 90.25 210 TYR A C 1
ATOM 1656 O O . TYR A 1 210 ? -34.255 -14.125 -15.526 1.00 90.25 210 TYR A O 1
ATOM 1664 N N . ARG A 1 211 ? -33.947 -14.781 -13.405 1.00 89.62 211 ARG A N 1
ATOM 1665 C CA . ARG A 1 211 ? -34.257 -16.195 -13.660 1.00 89.62 211 ARG A CA 1
ATOM 1666 C C . ARG A 1 211 ? -35.720 -16.371 -14.072 1.00 89.62 211 ARG A C 1
ATOM 1668 O O . ARG A 1 211 ? -35.975 -17.079 -15.041 1.00 89.62 211 ARG A O 1
ATOM 1675 N N . ARG A 1 212 ? -36.659 -15.690 -13.402 1.00 88.56 212 ARG A N 1
ATOM 1676 C CA . ARG A 1 212 ? -38.087 -15.694 -13.774 1.00 88.56 212 ARG A CA 1
ATOM 1677 C C . ARG A 1 212 ? -38.323 -15.097 -15.165 1.00 88.56 212 ARG A C 1
ATOM 1679 O O . ARG A 1 212 ? -39.003 -15.720 -15.972 1.00 88.56 212 ARG A O 1
ATOM 1686 N N . ARG A 1 213 ? -37.697 -13.961 -15.485 1.00 88.44 213 ARG A N 1
ATOM 1687 C CA . ARG A 1 213 ? -37.801 -13.319 -16.814 1.00 88.44 213 ARG A CA 1
ATOM 1688 C C . ARG A 1 213 ? -37.182 -14.161 -17.935 1.00 88.44 213 ARG A C 1
ATOM 1690 O O . ARG A 1 213 ? -37.766 -14.284 -19.005 1.00 88.44 213 ARG A O 1
ATOM 1697 N N . CYS A 1 214 ? -36.067 -14.845 -17.667 1.00 87.69 214 CYS A N 1
ATOM 1698 C CA . CYS A 1 214 ? -35.501 -15.819 -18.607 1.00 87.69 214 CYS A CA 1
ATOM 1699 C C . CYS A 1 214 ? -36.454 -16.994 -18.885 1.00 87.69 214 CYS A C 1
ATOM 1701 O O . CYS A 1 214 ? -36.486 -17.490 -20.007 1.00 87.69 214 CYS A O 1
ATOM 1703 N N . LEU A 1 215 ? -37.196 -17.467 -17.876 1.00 85.81 215 LEU A N 1
ATOM 1704 C CA . LEU A 1 215 ? -38.186 -18.538 -18.048 1.00 85.81 215 LEU A CA 1
ATOM 1705 C C . LEU A 1 215 ? -39.420 -18.063 -18.829 1.00 85.81 215 LEU A C 1
ATOM 1707 O O . LEU A 1 215 ? -40.013 -18.858 -19.547 1.00 85.81 215 LEU A O 1
ATOM 1711 N N . ALA A 1 216 ? -39.751 -16.772 -18.751 1.00 86.19 216 ALA A N 1
ATOM 1712 C CA . ALA A 1 216 ? -40.787 -16.130 -19.562 1.00 86.19 216 ALA A CA 1
ATOM 1713 C C . ALA A 1 216 ? -40.359 -15.855 -21.022 1.00 86.19 216 ALA A C 1
ATOM 1715 O O . ALA A 1 216 ? -41.146 -15.320 -21.797 1.00 86.19 216 ALA A O 1
ATOM 1716 N N . GLY A 1 217 ? -39.131 -16.227 -21.411 1.00 87.12 217 GLY A N 1
ATOM 1717 C CA . GLY A 1 217 ? -38.642 -16.132 -22.789 1.00 87.12 217 GLY A CA 1
ATOM 1718 C C . GLY A 1 217 ? -37.860 -14.860 -23.126 1.00 87.12 217 GLY A C 1
ATOM 1719 O O . GLY A 1 217 ? -37.510 -14.668 -24.288 1.00 87.12 217 GLY A O 1
ATOM 1720 N N . GLU A 1 218 ? -37.537 -14.003 -22.150 1.00 88.06 218 GLU A N 1
ATOM 1721 C CA . GLU A 1 218 ? -36.731 -12.809 -22.428 1.00 88.06 218 GLU A CA 1
ATOM 1722 C C . GLU A 1 218 ? -35.269 -13.152 -22.791 1.00 88.06 218 GLU A C 1
ATOM 1724 O O . GLU A 1 218 ? -34.639 -14.011 -22.153 1.00 88.06 218 GLU A O 1
ATOM 1729 N N . PRO A 1 219 ? -34.679 -12.461 -23.788 1.00 89.62 219 PRO A N 1
ATOM 1730 C CA . PRO A 1 219 ? -33.308 -12.702 -24.211 1.00 89.62 219 PRO A CA 1
ATOM 1731 C C . PRO A 1 219 ? -32.305 -12.233 -23.149 1.00 89.62 219 PRO A C 1
ATOM 1733 O O . PRO A 1 219 ? -32.321 -11.094 -22.681 1.00 89.62 219 PRO A O 1
ATOM 1736 N N . ARG A 1 220 ? -31.362 -13.117 -22.806 1.00 86.81 220 ARG A N 1
ATOM 1737 C CA . ARG A 1 220 ? -30.366 -12.898 -21.739 1.00 86.81 220 ARG A CA 1
ATOM 1738 C C . ARG A 1 220 ? -29.450 -11.698 -21.984 1.00 86.81 220 ARG A C 1
ATOM 1740 O O . ARG A 1 220 ? -28.943 -11.127 -21.023 1.00 86.81 220 ARG A O 1
ATOM 1747 N N . ASP A 1 221 ? -29.252 -11.319 -23.241 1.00 86.12 221 ASP A N 1
ATOM 1748 C CA . ASP A 1 221 ? -28.400 -10.190 -23.617 1.00 86.12 221 ASP A CA 1
ATOM 1749 C C . ASP A 1 221 ? -29.041 -8.851 -23.237 1.00 86.12 221 ASP A C 1
ATOM 1751 O O . ASP A 1 221 ? -28.359 -7.972 -22.709 1.00 86.12 221 ASP A O 1
ATOM 1755 N N . ALA A 1 222 ? -30.364 -8.738 -23.394 1.00 84.00 222 ALA A N 1
ATOM 1756 C CA . ALA A 1 222 ? -31.122 -7.569 -22.957 1.00 84.00 222 ALA A CA 1
ATOM 1757 C C . ALA A 1 222 ? -31.104 -7.440 -21.426 1.00 84.00 222 ALA A C 1
ATOM 1759 O O . ALA A 1 222 ? -30.817 -6.368 -20.895 1.00 84.00 222 ALA A O 1
ATOM 1760 N N . LEU A 1 223 ? -31.293 -8.558 -20.715 1.00 86.62 223 LEU A N 1
ATOM 1761 C CA . LEU A 1 223 ? -31.234 -8.599 -19.250 1.00 86.62 223 LEU A CA 1
ATOM 1762 C C . LEU A 1 223 ? -29.842 -8.251 -18.701 1.00 86.62 223 LEU A C 1
ATOM 1764 O O . LEU A 1 223 ? -29.724 -7.612 -17.658 1.00 86.62 223 LEU A O 1
ATOM 1768 N N . ALA A 1 224 ? -28.772 -8.661 -19.387 1.00 84.12 224 ALA A N 1
ATOM 1769 C CA . ALA A 1 224 ? -27.403 -8.341 -18.989 1.00 84.12 224 ALA A CA 1
ATOM 1770 C C . ALA A 1 224 ? -27.083 -6.850 -19.177 1.00 84.12 224 ALA A C 1
ATOM 1772 O O . ALA A 1 224 ? -26.461 -6.244 -18.300 1.00 84.12 224 ALA A O 1
ATOM 1773 N N . ALA A 1 225 ? -27.547 -6.259 -20.283 1.00 84.94 225 ALA A N 1
ATOM 1774 C CA . ALA A 1 225 ? -27.425 -4.829 -20.541 1.00 84.94 225 ALA A CA 1
ATOM 1775 C C . ALA A 1 225 ? -28.189 -3.999 -19.493 1.00 84.94 225 ALA A C 1
ATOM 1777 O O . ALA A 1 225 ? -27.616 -3.070 -18.927 1.00 84.94 225 ALA A O 1
ATOM 1778 N N . GLU A 1 226 ? -29.426 -4.389 -19.164 1.00 83.25 226 GLU A N 1
ATOM 1779 C CA . GLU A 1 226 ? -30.244 -3.772 -18.106 1.00 83.25 226 GLU A CA 1
ATOM 1780 C C . GLU A 1 226 ? -29.554 -3.847 -16.734 1.00 83.25 226 GLU A C 1
ATOM 1782 O O . GLU A 1 226 ? -29.465 -2.865 -15.997 1.00 83.25 226 GLU A O 1
ATOM 1787 N N . ALA A 1 227 ? -28.985 -5.008 -16.413 1.00 81.56 227 ALA A N 1
ATOM 1788 C CA . ALA A 1 227 ? -28.236 -5.237 -15.186 1.00 81.56 227 ALA A CA 1
ATOM 1789 C C . ALA A 1 227 ? -26.891 -4.484 -15.115 1.00 81.56 227 ALA A C 1
ATOM 1791 O O . ALA A 1 227 ? -26.284 -4.423 -14.041 1.00 81.56 227 ALA A O 1
ATOM 1792 N N . GLY A 1 228 ? -26.393 -3.943 -16.233 1.00 80.94 228 GLY A N 1
ATOM 1793 C CA . GLY A 1 228 ? -25.060 -3.345 -16.318 1.00 80.94 228 GLY A CA 1
ATOM 1794 C C . GLY A 1 228 ? -23.934 -4.359 -16.086 1.00 80.94 228 GLY A C 1
ATOM 1795 O O . GLY A 1 228 ? -22.871 -4.003 -15.569 1.00 80.94 228 GLY A O 1
ATOM 1796 N N . VAL A 1 229 ? -24.165 -5.633 -16.424 1.00 82.62 229 VAL A N 1
ATOM 1797 C CA . VAL A 1 229 ? -23.187 -6.720 -16.276 1.00 82.62 229 VAL A CA 1
ATOM 1798 C C . VAL A 1 229 ? -22.906 -7.389 -17.613 1.00 82.62 229 VAL A C 1
ATOM 1800 O O . VAL A 1 229 ? -23.724 -7.406 -18.525 1.00 82.62 229 VAL A O 1
ATOM 1803 N N . HIS A 1 230 ? -21.737 -8.009 -17.733 1.00 87.56 230 HIS A N 1
ATOM 1804 C CA . HIS A 1 230 ? -21.422 -8.797 -18.918 1.00 87.56 230 HIS A CA 1
ATOM 1805 C C . HIS A 1 230 ? -22.331 -10.039 -19.002 1.00 87.56 230 HIS A C 1
ATOM 1807 O O . HIS A 1 230 ? -22.545 -10.720 -17.996 1.00 87.56 230 HIS A O 1
ATOM 1813 N N . VAL A 1 231 ? -22.785 -10.407 -20.206 1.00 86.69 231 VAL A N 1
ATOM 1814 C CA . VAL A 1 231 ? -23.647 -11.586 -20.464 1.00 86.69 231 VAL A CA 1
ATOM 1815 C C . VAL A 1 231 ? -23.080 -12.865 -19.836 1.00 86.69 231 VAL A C 1
ATOM 1817 O O . VAL A 1 231 ? -23.793 -13.665 -19.230 1.00 86.69 231 VAL A O 1
ATOM 1820 N N . LYS A 1 232 ? -21.756 -13.047 -19.919 1.00 86.25 232 LYS A N 1
ATOM 1821 C CA . LYS A 1 232 ? -21.036 -14.168 -19.284 1.00 86.25 232 LYS A CA 1
ATOM 1822 C C . LYS A 1 232 ? -21.210 -14.201 -17.757 1.00 86.25 232 LYS A C 1
ATOM 1824 O O . LYS A 1 232 ? -21.354 -15.284 -17.196 1.00 86.25 232 LYS A O 1
ATOM 1829 N N . THR A 1 233 ? -21.220 -13.040 -17.105 1.00 84.06 233 THR A N 1
ATOM 1830 C CA . THR A 1 233 ? -21.419 -12.902 -15.656 1.00 84.06 233 THR A CA 1
ATOM 1831 C C . THR A 1 233 ? -22.851 -13.260 -15.272 1.00 84.06 233 THR A C 1
ATOM 1833 O O . THR A 1 233 ? -23.046 -14.068 -14.366 1.00 84.06 233 THR A O 1
ATOM 1836 N N . LEU A 1 234 ? -23.849 -12.756 -16.008 1.00 86.38 234 LEU A N 1
ATOM 1837 C CA . LEU A 1 234 ? -25.253 -13.120 -15.789 1.00 86.38 234 LEU A CA 1
ATOM 1838 C C . LEU A 1 234 ? -25.477 -14.631 -15.983 1.00 86.38 234 LEU A C 1
ATOM 1840 O O . LEU A 1 234 ? -26.081 -15.284 -15.136 1.00 86.38 234 LEU A O 1
ATOM 1844 N N . ASN A 1 235 ? -24.910 -15.222 -17.038 1.00 89.81 235 ASN A N 1
ATOM 1845 C CA . ASN A 1 235 ? -24.990 -16.666 -17.281 1.00 89.81 235 ASN A CA 1
ATOM 1846 C C . ASN A 1 235 ? -24.340 -17.503 -16.169 1.00 89.81 235 ASN A C 1
ATOM 1848 O O . ASN A 1 235 ? -24.865 -18.558 -15.810 1.00 89.81 235 ASN A O 1
ATOM 1852 N N . ALA A 1 236 ? -23.205 -17.059 -15.621 1.00 85.81 236 ALA A N 1
ATOM 1853 C CA . ALA A 1 236 ? -22.542 -17.751 -14.519 1.00 85.81 236 ALA A CA 1
ATOM 1854 C C . ALA A 1 236 ? -23.392 -17.734 -13.236 1.00 85.81 236 ALA A C 1
ATOM 1856 O O . ALA A 1 236 ? -23.475 -18.757 -12.556 1.00 85.81 236 ALA A O 1
ATOM 1857 N N . LEU A 1 237 ? -24.066 -16.614 -12.952 1.00 87.25 237 LEU A N 1
ATOM 1858 C CA . LEU A 1 237 ? -24.990 -16.471 -11.823 1.00 87.25 237 LEU A CA 1
ATOM 1859 C C . LEU A 1 237 ? -26.252 -17.329 -12.003 1.00 87.25 237 LEU A C 1
ATOM 1861 O O . LEU A 1 237 ? -26.613 -18.089 -11.108 1.00 87.25 237 LEU A O 1
ATOM 1865 N N . LEU A 1 238 ? -26.881 -17.291 -13.182 1.00 87.75 238 LEU A N 1
ATOM 1866 C CA . LEU A 1 238 ? -28.095 -18.070 -13.461 1.00 87.75 238 LEU A CA 1
ATOM 1867 C C . LEU A 1 238 ? -27.856 -19.584 -13.361 1.00 87.75 238 LEU A C 1
ATOM 1869 O O . LEU A 1 238 ? -28.712 -20.301 -12.838 1.00 87.75 238 LEU A O 1
ATOM 1873 N N . ARG A 1 239 ? -26.683 -20.052 -13.814 1.00 87.50 239 ARG A N 1
ATOM 1874 C CA . ARG A 1 239 ? -26.251 -21.461 -13.760 1.00 87.50 239 ARG A CA 1
ATOM 1875 C C . ARG A 1 239 ? -25.656 -21.880 -12.409 1.00 87.50 239 ARG A C 1
ATOM 1877 O O . ARG A 1 239 ? -25.186 -23.006 -12.298 1.00 87.50 239 ARG A O 1
ATOM 1884 N N . GLY A 1 240 ? -25.600 -20.985 -11.420 1.00 83.56 240 GLY A N 1
ATOM 1885 C CA . GLY A 1 240 ? -25.047 -21.281 -10.092 1.00 83.56 240 GLY A CA 1
ATOM 1886 C C . GLY A 1 240 ? -23.528 -21.496 -10.052 1.00 83.56 240 GLY A C 1
ATOM 1887 O O . GLY A 1 240 ? -23.000 -21.939 -9.039 1.00 83.56 240 GLY A O 1
ATOM 1888 N N . ARG A 1 241 ? -22.798 -21.164 -11.127 1.00 82.94 241 ARG A N 1
ATOM 1889 C CA . ARG A 1 241 ? -21.322 -21.234 -11.169 1.00 82.94 241 ARG A CA 1
ATOM 1890 C C . ARG A 1 241 ? -20.657 -20.064 -10.444 1.00 82.94 241 ARG A C 1
ATOM 1892 O O . ARG A 1 241 ? -19.446 -20.056 -10.246 1.00 82.94 241 ARG A O 1
ATOM 1899 N N . SER A 1 242 ? -21.425 -19.040 -10.098 1.00 79.56 242 SER A N 1
ATOM 1900 C CA . SER A 1 242 ? -20.975 -17.888 -9.322 1.00 79.56 242 SER A CA 1
ATOM 1901 C C . SER A 1 242 ? -22.044 -17.523 -8.303 1.00 79.56 242 SER A C 1
ATOM 1903 O O . SER A 1 242 ? -23.234 -17.661 -8.582 1.00 79.56 242 SER A O 1
ATOM 1905 N N . LYS A 1 243 ? -21.619 -17.079 -7.116 1.00 80.94 243 LYS A N 1
ATOM 1906 C CA . LYS A 1 243 ? -22.536 -16.711 -6.033 1.00 80.94 243 LYS A CA 1
ATOM 1907 C C . LYS A 1 243 ? -23.033 -15.268 -6.225 1.00 80.94 243 LYS A C 1
ATOM 1909 O O . LYS A 1 243 ? -22.185 -14.378 -6.342 1.00 80.94 243 LYS A O 1
ATOM 1914 N N . PRO A 1 244 ? -24.356 -15.022 -6.271 1.00 85.62 244 PRO A N 1
ATOM 1915 C CA . PRO A 1 244 ? -24.901 -13.667 -6.231 1.00 85.62 244 PRO A CA 1
ATOM 1916 C C . PRO A 1 244 ? -24.618 -13.000 -4.882 1.00 85.62 244 PRO A C 1
ATOM 1918 O O . PRO A 1 244 ? -24.348 -13.672 -3.886 1.00 85.62 244 PRO A O 1
ATOM 1921 N N . ALA A 1 245 ? -24.671 -11.671 -4.854 1.00 80.62 245 ALA A N 1
ATOM 1922 C CA . ALA A 1 245 ? -24.598 -10.924 -3.603 1.00 80.62 245 ALA A CA 1
ATOM 1923 C C . ALA A 1 245 ? -25.886 -11.142 -2.780 1.00 80.62 245 ALA A C 1
ATOM 1925 O O . ALA A 1 245 ? -26.948 -11.299 -3.367 1.00 80.62 245 ALA A O 1
ATOM 1926 N N . PRO A 1 246 ? -25.845 -11.163 -1.444 1.00 79.62 246 PRO A N 1
ATOM 1927 C CA . PRO A 1 246 ? -27.062 -11.263 -0.635 1.00 79.62 246 PRO A CA 1
ATOM 1928 C C . PRO A 1 246 ? -27.974 -10.039 -0.835 1.00 79.62 246 PRO A C 1
ATOM 1930 O O . PRO A 1 246 ? -27.488 -8.943 -1.121 1.00 79.62 246 PRO A O 1
ATOM 1933 N N . ASP A 1 247 ? -29.290 -10.214 -0.681 1.00 79.19 247 ASP A N 1
ATOM 1934 C CA . ASP A 1 247 ? -30.234 -9.091 -0.705 1.00 79.19 247 ASP A CA 1
ATOM 1935 C C . ASP A 1 247 ? -30.113 -8.237 0.553 1.00 79.19 247 ASP A C 1
ATOM 1937 O O . ASP A 1 247 ? -30.031 -8.743 1.673 1.00 79.19 247 ASP A O 1
ATOM 1941 N N . THR A 1 248 ? -30.140 -6.920 0.379 1.00 67.56 248 THR A N 1
ATOM 1942 C CA . THR A 1 248 ? -30.224 -5.981 1.497 1.00 67.56 248 THR A CA 1
ATOM 1943 C C . THR A 1 248 ? -31.640 -6.002 2.078 1.00 67.56 248 THR A C 1
ATOM 1945 O O . THR A 1 248 ? -32.606 -5.714 1.374 1.00 67.56 248 THR A O 1
ATOM 1948 N N . ARG A 1 249 ? -31.768 -6.349 3.365 1.00 48.56 249 ARG A N 1
ATOM 1949 C CA . ARG A 1 249 ? -33.045 -6.440 4.098 1.00 48.56 249 ARG A CA 1
ATOM 1950 C C . ARG A 1 249 ? -33.723 -5.056 4.183 1.00 48.56 249 ARG A C 1
ATOM 1952 O O . ARG A 1 249 ? -33.032 -4.098 4.531 1.00 48.56 249 ARG A O 1
ATOM 1959 N N . PRO A 1 250 ? -35.037 -4.915 3.912 1.00 45.09 250 PRO A N 1
ATOM 1960 C CA . PRO A 1 250 ? -35.721 -3.635 4.089 1.00 45.09 250 PRO A CA 1
ATOM 1961 C C . PRO A 1 250 ? -35.797 -3.262 5.578 1.00 45.09 250 PRO A C 1
ATOM 1963 O O . PRO A 1 250 ? -36.025 -4.121 6.435 1.00 45.09 250 PRO A O 1
ATOM 1966 N N . ALA A 1 251 ? -35.566 -1.983 5.883 1.00 42.97 251 ALA A N 1
ATOM 1967 C CA . ALA A 1 251 ? -35.599 -1.438 7.238 1.00 42.97 251 ALA A CA 1
ATOM 1968 C C . ALA A 1 251 ? -37.017 -1.533 7.831 1.00 42.97 251 ALA A C 1
ATOM 1970 O O . ALA A 1 251 ? -37.989 -1.155 7.180 1.00 42.97 251 ALA A O 1
ATOM 1971 N N . ARG A 1 252 ? -37.133 -2.048 9.064 1.00 39.22 252 ARG A N 1
ATOM 1972 C CA . ARG A 1 252 ? -38.394 -2.084 9.821 1.00 39.22 252 ARG A CA 1
ATOM 1973 C C . ARG A 1 252 ? -38.835 -0.655 10.146 1.00 39.22 252 ARG A C 1
ATOM 1975 O O . ARG A 1 252 ? -38.137 0.047 10.871 1.00 39.22 252 ARG A O 1
ATOM 1982 N N . THR A 1 253 ? -39.997 -0.263 9.639 1.00 41.16 253 THR A N 1
ATOM 1983 C CA . THR A 1 253 ? -40.748 0.920 10.066 1.00 41.16 253 THR A CA 1
ATOM 1984 C C . THR A 1 253 ? -41.078 0.773 11.556 1.00 41.16 253 THR A C 1
ATOM 1986 O O . THR A 1 253 ? -41.735 -0.194 11.933 1.00 41.16 253 THR A O 1
ATOM 1989 N N . GLN A 1 254 ? -40.572 1.666 12.411 1.00 41.38 254 GLN A N 1
ATOM 1990 C CA . GLN A 1 254 ? -40.947 1.705 13.828 1.00 41.38 254 GLN A CA 1
ATOM 1991 C C . GLN A 1 254 ? -42.298 2.416 13.969 1.00 41.38 254 GLN A C 1
ATOM 1993 O O . GLN A 1 254 ? -42.441 3.568 13.561 1.00 41.38 254 GLN A O 1
ATOM 1998 N N . GLU A 1 255 ? -43.278 1.692 14.513 1.00 37.84 255 GLU A N 1
ATOM 1999 C CA . GLU A 1 255 ? -44.565 2.214 14.972 1.00 37.84 255 GLU A CA 1
ATOM 2000 C C . GLU A 1 255 ? -44.370 3.223 16.108 1.00 37.84 255 GLU A C 1
ATOM 2002 O O . GLU A 1 255 ? -43.570 3.031 17.025 1.00 37.84 255 GLU A O 1
ATOM 2007 N N . VAL A 1 256 ? -45.130 4.308 15.999 1.00 51.91 256 VAL A N 1
ATOM 2008 C CA . VAL A 1 256 ? -45.266 5.398 16.960 1.00 51.91 256 VAL A CA 1
ATOM 2009 C C . VAL A 1 256 ? -46.080 4.897 18.153 1.00 51.91 256 VAL A C 1
ATOM 2011 O O . VAL A 1 256 ? -47.200 4.430 17.968 1.00 51.91 256 VAL A O 1
ATOM 2014 N N . ALA A 1 257 ? -45.551 5.048 19.366 1.00 43.62 257 ALA A N 1
ATOM 2015 C CA . ALA A 1 257 ? -46.342 5.005 20.591 1.00 43.62 257 ALA A CA 1
ATOM 2016 C C . ALA A 1 257 ? -46.140 6.332 21.333 1.00 43.62 257 ALA A C 1
ATOM 2018 O O . ALA A 1 257 ? -45.024 6.653 21.749 1.00 43.62 257 ALA A O 1
ATOM 2019 N N . ALA A 1 258 ? -47.224 7.106 21.383 1.00 49.91 258 ALA A N 1
ATOM 2020 C CA . ALA A 1 258 ? -47.424 8.260 22.252 1.00 49.91 258 ALA A CA 1
ATOM 2021 C C . ALA A 1 258 ? -47.963 7.796 23.611 1.00 49.91 258 ALA A C 1
ATOM 2023 O O . ALA A 1 258 ? -48.651 6.747 23.629 1.00 49.91 258 ALA A O 1
#